Protein AF-A0A183TNE8-F1 (afdb_monomer)

Organism: Schistocephalus solidus (NCBI:txid70667)

Structure (mmCIF, N/CA/C/O backbone):
data_AF-A0A183TNE8-F1
#
_entry.id   AF-A0A183TNE8-F1
#
loop_
_atom_site.group_PDB
_atom_site.id
_atom_site.type_symbol
_atom_site.label_atom_id
_atom_site.label_alt_id
_atom_site.label_comp_id
_atom_site.label_asym_id
_atom_site.label_entity_id
_atom_site.label_seq_id
_atom_site.pdbx_PDB_ins_code
_atom_site.Cartn_x
_atom_site.Cartn_y
_atom_site.Cartn_z
_atom_site.occupancy
_atom_site.B_iso_or_equiv
_atom_site.auth_seq_id
_atom_site.auth_comp_id
_atom_site.auth_asym_id
_atom_site.auth_atom_id
_atom_site.pdbx_PDB_model_num
ATOM 1 N N . LEU A 1 1 ? -33.921 -6.650 40.681 1.00 85.50 1 LEU A N 1
ATOM 2 C CA . LEU A 1 1 ? -34.267 -5.981 39.403 1.00 85.50 1 LEU A CA 1
ATOM 3 C C . LEU A 1 1 ? -33.507 -4.671 39.187 1.00 85.50 1 LEU A C 1
ATOM 5 O O . LEU A 1 1 ? -32.655 -4.657 38.317 1.00 85.50 1 LEU A O 1
ATOM 9 N N . LYS A 1 2 ? -33.708 -3.610 39.987 1.00 93.69 2 LYS A N 1
ATOM 10 C CA . LYS A 1 2 ? -32.993 -2.323 39.798 1.00 93.69 2 LYS A CA 1
ATOM 11 C C . LYS A 1 2 ? -31.459 -2.435 39.874 1.00 93.69 2 LYS A C 1
ATOM 13 O O . LYS A 1 2 ? -30.772 -1.867 39.038 1.00 93.69 2 LYS A O 1
ATOM 18 N N . ALA A 1 3 ? -30.932 -3.190 40.840 1.00 93.81 3 ALA A N 1
ATOM 19 C CA . ALA A 1 3 ? -29.488 -3.418 40.971 1.00 93.81 3 ALA A CA 1
ATOM 20 C C . ALA A 1 3 ? -28.897 -4.185 39.773 1.00 93.81 3 ALA A C 1
ATOM 22 O O . ALA A 1 3 ? -27.817 -3.851 39.302 1.00 93.81 3 ALA A O 1
ATOM 23 N N . GLU A 1 4 ? -29.642 -5.156 39.242 1.00 94.69 4 GLU A N 1
ATOM 24 C CA . GLU A 1 4 ? -29.221 -5.934 38.073 1.00 94.69 4 GLU A CA 1
ATOM 25 C C . GLU A 1 4 ? -29.233 -5.085 36.797 1.00 94.69 4 GLU A C 1
ATOM 27 O O . GLU A 1 4 ? -28.289 -5.131 36.019 1.00 94.69 4 GLU A O 1
ATOM 32 N N . LEU A 1 5 ? -30.244 -4.225 36.623 1.00 95.81 5 LEU A N 1
ATOM 33 C CA . LEU A 1 5 ? -30.280 -3.260 35.518 1.00 95.81 5 LEU A CA 1
ATOM 34 C C . LEU A 1 5 ? -29.098 -2.283 35.570 1.00 95.81 5 LEU A C 1
ATOM 36 O O . LEU A 1 5 ? -28.485 -2.016 34.542 1.00 95.81 5 LEU A O 1
ATOM 40 N N . LEU A 1 6 ? -28.740 -1.786 36.758 1.00 96.19 6 LEU A N 1
ATOM 41 C CA . LEU A 1 6 ? -27.569 -0.919 36.924 1.00 96.19 6 LEU A CA 1
ATOM 42 C C . LEU A 1 6 ? -26.260 -1.657 36.617 1.00 96.19 6 LEU A C 1
ATOM 44 O O . LEU A 1 6 ? -25.381 -1.093 35.970 1.00 96.19 6 LEU A O 1
ATOM 48 N N . ARG A 1 7 ? -26.142 -2.923 37.034 1.00 96.56 7 ARG A N 1
ATOM 49 C CA . ARG A 1 7 ? -24.986 -3.767 36.712 1.00 96.56 7 ARG A CA 1
ATOM 50 C C . ARG A 1 7 ? -24.853 -3.980 35.204 1.00 96.56 7 ARG A C 1
ATOM 52 O O . ARG A 1 7 ? -23.767 -3.796 34.665 1.00 96.56 7 ARG A O 1
ATOM 59 N N . LEU A 1 8 ? -25.942 -4.337 34.526 1.00 95.88 8 LEU A N 1
ATOM 60 C CA . LEU A 1 8 ? -25.949 -4.546 33.076 1.00 95.88 8 LEU A CA 1
ATOM 61 C C . LEU A 1 8 ? -25.643 -3.254 32.311 1.00 95.88 8 LEU A C 1
ATOM 63 O O . LEU A 1 8 ? -24.875 -3.291 31.355 1.00 95.88 8 LEU A O 1
ATOM 67 N N . GLN A 1 9 ? -26.163 -2.108 32.762 1.00 96.19 9 GLN A N 1
ATOM 68 C CA . GLN A 1 9 ? -25.828 -0.809 32.176 1.00 96.19 9 GLN A CA 1
ATOM 69 C C . GLN A 1 9 ? -24.334 -0.485 32.319 1.00 96.19 9 GLN A C 1
ATOM 71 O O . GLN A 1 9 ? -23.723 0.012 31.376 1.00 96.19 9 GLN A O 1
ATOM 76 N N . ALA A 1 10 ? -23.735 -0.780 33.477 1.00 95.88 10 ALA A N 1
ATOM 77 C CA . ALA A 1 10 ? -22.306 -0.576 33.694 1.00 95.88 10 ALA A CA 1
ATOM 78 C C . ALA A 1 10 ? -21.455 -1.462 32.768 1.00 95.88 10 ALA A C 1
ATOM 80 O O . ALA A 1 10 ? -20.496 -0.973 32.176 1.00 95.88 10 ALA A O 1
ATOM 81 N N . ILE A 1 11 ? -21.840 -2.732 32.591 1.00 96.75 11 ILE A N 1
ATOM 82 C CA . ILE A 1 11 ? -21.172 -3.653 31.658 1.00 96.75 11 ILE A CA 1
ATOM 83 C C . ILE A 1 11 ? -21.298 -3.141 30.220 1.00 96.75 11 ILE A C 1
ATOM 85 O O . ILE A 1 11 ? -20.302 -3.080 29.510 1.00 96.75 11 ILE A O 1
ATOM 89 N N . LEU A 1 12 ? -22.493 -2.721 29.797 1.00 96.56 12 LEU A N 1
ATOM 90 C CA . LEU A 1 12 ? -22.712 -2.197 28.447 1.00 96.56 12 LEU A CA 1
ATOM 91 C C . LEU A 1 12 ? -21.854 -0.958 28.164 1.00 96.56 12 LEU A C 1
ATOM 93 O O . LEU A 1 12 ? -21.253 -0.859 27.097 1.00 96.56 12 LEU A O 1
ATOM 97 N N . ASN A 1 13 ? -21.780 -0.026 29.117 1.00 96.31 13 ASN A N 1
ATOM 98 C CA . ASN A 1 13 ? -20.950 1.169 28.979 1.00 96.31 13 ASN A CA 1
ATOM 99 C C . ASN A 1 13 ? -19.465 0.799 28.867 1.00 96.31 13 ASN A C 1
ATOM 101 O O . ASN A 1 13 ? -18.784 1.285 27.967 1.00 96.31 13 ASN A O 1
ATOM 105 N N . MET A 1 14 ? -18.988 -0.107 29.726 1.00 96.75 14 MET A N 1
ATOM 106 C CA . MET A 1 14 ? -17.609 -0.596 29.693 1.00 96.75 14 MET A CA 1
ATOM 107 C C . MET A 1 14 ? -17.278 -1.282 28.360 1.00 96.75 14 MET A C 1
ATOM 109 O O . MET A 1 14 ? -16.233 -1.013 27.769 1.00 96.75 14 MET A O 1
ATOM 113 N N . GLU A 1 15 ? -18.171 -2.129 27.847 1.00 96.06 15 GLU A N 1
ATOM 114 C CA . GLU A 1 15 ? -17.980 -2.785 26.550 1.00 96.06 15 GLU A CA 1
ATOM 115 C C . GLU A 1 15 ? -18.008 -1.785 25.389 1.00 96.06 15 GLU A C 1
ATOM 117 O O . GLU A 1 15 ? -17.183 -1.870 24.482 1.00 96.06 15 GLU A O 1
ATOM 122 N N . SER A 1 16 ? -18.883 -0.779 25.436 1.00 96.75 16 SER A N 1
ATOM 123 C CA . SER A 1 16 ? -18.893 0.306 24.449 1.00 96.75 16 SER A CA 1
ATOM 124 C C . SER A 1 16 ? -17.567 1.076 24.441 1.00 96.75 16 SER A C 1
ATOM 126 O O . SER A 1 16 ? -17.019 1.361 23.375 1.00 96.75 16 SER A O 1
ATOM 128 N N . GLU A 1 17 ? -17.022 1.402 25.612 1.00 97.00 17 GLU A N 1
ATOM 129 C CA . GLU A 1 17 ? -15.714 2.055 25.733 1.00 97.00 17 GLU A CA 1
ATOM 130 C C . GLU A 1 17 ? -14.578 1.159 25.217 1.00 97.00 17 GLU A C 1
ATOM 132 O O . GLU A 1 17 ? -13.700 1.635 24.492 1.00 97.00 17 GLU A O 1
ATOM 137 N N . ASN A 1 18 ? -14.619 -0.144 25.522 1.00 97.44 18 ASN A N 1
ATOM 138 C CA . ASN A 1 18 ? -13.660 -1.126 25.013 1.00 97.44 18 ASN A CA 1
ATOM 139 C C . ASN A 1 18 ? -13.689 -1.202 23.482 1.00 97.44 18 ASN A C 1
ATOM 141 O O . ASN A 1 18 ? -12.632 -1.144 22.852 1.00 97.44 18 ASN A O 1
ATOM 145 N N . VAL A 1 19 ? -14.877 -1.277 22.875 1.00 97.44 19 VAL A N 1
ATOM 146 C CA . VAL A 1 19 ? -15.042 -1.297 21.414 1.00 97.44 19 VAL A CA 1
ATOM 147 C C . VAL A 1 19 ? -14.491 -0.019 20.792 1.00 97.44 19 VAL A C 1
ATOM 149 O O . VAL A 1 19 ? -13.727 -0.092 19.831 1.00 97.44 19 VAL A O 1
ATOM 152 N N . GLN A 1 20 ? -14.801 1.151 21.356 1.00 96.75 20 GLN A N 1
ATOM 153 C CA . GLN A 1 20 ? -14.258 2.418 20.859 1.00 96.75 20 GLN A CA 1
ATOM 154 C C . GLN A 1 20 ? -12.732 2.480 20.974 1.00 96.75 20 GLN A C 1
ATOM 156 O O . GLN A 1 20 ? -12.064 2.965 20.061 1.00 96.75 20 GLN A O 1
ATOM 161 N N . ARG A 1 21 ? -12.158 1.989 22.079 1.00 97.19 21 ARG A N 1
ATOM 162 C CA . ARG A 1 21 ? -10.702 1.913 22.251 1.00 97.19 21 ARG A CA 1
ATOM 163 C C . ARG A 1 21 ? -10.073 1.028 21.177 1.00 97.19 21 ARG A C 1
ATOM 165 O O . ARG A 1 21 ? -9.148 1.478 20.507 1.00 97.19 21 ARG A O 1
ATOM 172 N N . LEU A 1 22 ? -10.607 -0.177 20.976 1.00 97.38 22 LEU A N 1
ATOM 173 C CA . LEU A 1 22 ? -10.115 -1.118 19.968 1.00 97.38 22 LEU A CA 1
ATOM 174 C C . LEU A 1 22 ? -10.260 -0.568 18.544 1.00 97.38 22 LEU A C 1
ATOM 176 O O . LEU A 1 22 ? -9.375 -0.769 17.722 1.00 97.38 22 LEU A O 1
ATOM 180 N N . GLN A 1 23 ? -11.333 0.167 18.243 1.00 96.94 23 GLN A N 1
ATOM 181 C CA . GLN A 1 23 ? -11.501 0.827 16.945 1.00 96.94 23 GLN A CA 1
ATOM 182 C C . GLN A 1 23 ? -10.436 1.901 16.697 1.00 96.94 23 GLN A C 1
ATOM 184 O O . GLN A 1 23 ? -9.894 1.971 15.595 1.00 96.94 23 GLN A O 1
ATOM 189 N N . ARG A 1 24 ? -10.104 2.715 17.710 1.00 95.38 24 ARG A N 1
ATOM 190 C CA . ARG A 1 24 ? -9.024 3.712 17.603 1.00 95.38 24 ARG A CA 1
ATOM 191 C C . ARG A 1 24 ? -7.666 3.045 17.405 1.00 95.38 24 ARG A C 1
ATOM 193 O O . ARG A 1 24 ? -6.882 3.496 16.578 1.00 95.38 24 ARG A O 1
ATOM 200 N N . GLU A 1 25 ? -7.400 1.972 18.143 1.00 96.25 25 GLU A N 1
ATOM 201 C CA . GLU A 1 25 ? -6.156 1.209 18.025 1.00 96.25 25 GLU A CA 1
ATOM 202 C C . GLU A 1 25 ? -6.032 0.533 16.657 1.00 96.25 25 GLU A C 1
ATOM 204 O O . GLU A 1 25 ? -4.997 0.652 16.007 1.00 96.25 25 GLU A O 1
ATOM 209 N N . LYS A 1 26 ? -7.115 -0.077 16.163 1.00 95.38 26 LYS A N 1
ATOM 210 C CA . LYS A 1 26 ? -7.184 -0.630 14.810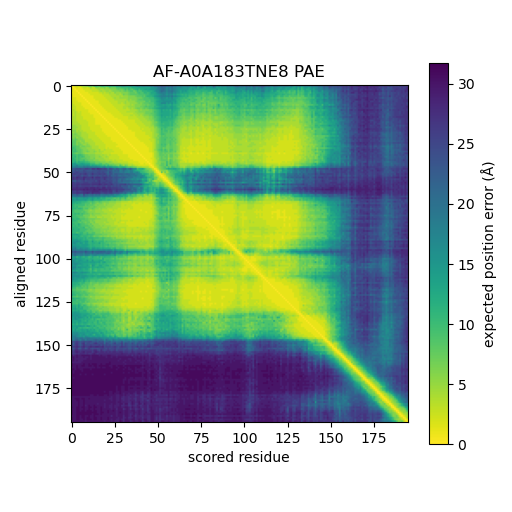 1.00 95.38 26 LYS A CA 1
ATOM 211 C C . LYS A 1 26 ? -6.860 0.434 13.759 1.00 95.38 26 LYS A C 1
ATOM 213 O O . LYS A 1 26 ? -5.999 0.196 12.922 1.00 95.38 26 LYS A O 1
ATOM 218 N N . ALA A 1 27 ? -7.508 1.598 13.820 1.00 91.56 27 ALA A N 1
ATOM 219 C CA . ALA A 1 27 ? -7.270 2.676 12.861 1.00 91.56 27 ALA A CA 1
ATOM 220 C C . ALA A 1 27 ? -5.816 3.179 12.903 1.00 91.56 27 ALA A C 1
ATOM 222 O O . ALA A 1 27 ? -5.228 3.466 11.863 1.00 91.56 27 ALA A O 1
ATOM 223 N N . LYS A 1 28 ? -5.211 3.240 14.098 1.00 92.88 28 LYS A N 1
ATOM 224 C CA . LYS A 1 28 ? -3.792 3.583 14.266 1.00 92.88 28 LYS A CA 1
ATOM 225 C C . LYS A 1 28 ? -2.882 2.554 13.590 1.00 92.88 28 LYS A C 1
ATOM 227 O O . LYS A 1 28 ? -1.996 2.939 12.838 1.00 92.88 28 LYS A O 1
ATOM 232 N N . LEU A 1 29 ? -3.120 1.264 13.825 1.00 95.06 29 LEU A N 1
ATOM 233 C CA . LEU A 1 29 ? -2.329 0.186 13.225 1.00 95.06 29 LEU A CA 1
ATOM 234 C C . LEU A 1 29 ? -2.502 0.121 11.702 1.00 95.06 29 LEU A C 1
ATOM 236 O O . LEU A 1 29 ? -1.530 -0.107 10.991 1.00 95.06 29 LEU A O 1
ATOM 240 N N . GLU A 1 30 ? -3.710 0.354 11.185 1.00 91.44 30 GLU A N 1
ATOM 241 C CA . GLU A 1 30 ? -3.957 0.433 9.738 1.00 91.44 30 GLU A CA 1
ATOM 242 C C . GLU A 1 30 ? -3.170 1.581 9.089 1.00 91.44 30 GLU A C 1
ATOM 244 O O . GLU A 1 30 ? -2.640 1.408 7.991 1.00 91.44 30 GLU A O 1
ATOM 249 N N . GLN A 1 31 ? -3.042 2.722 9.775 1.00 90.38 31 GLN A N 1
ATOM 250 C CA . GLN A 1 31 ? -2.207 3.829 9.311 1.00 90.38 31 GLN A CA 1
ATOM 251 C C . GLN A 1 31 ? -0.712 3.479 9.358 1.00 90.38 31 GLN A C 1
ATOM 253 O O . GLN A 1 31 ? -0.011 3.728 8.386 1.00 90.38 31 GLN A O 1
ATOM 258 N N . GLU A 1 32 ? -0.225 2.856 10.435 1.00 92.94 32 GLU A N 1
ATOM 259 C CA . GLU A 1 32 ? 1.181 2.430 10.535 1.00 92.94 32 GLU A CA 1
ATOM 260 C C . GLU A 1 32 ? 1.549 1.412 9.445 1.00 92.94 32 GLU A C 1
ATOM 262 O O . GLU A 1 32 ? 2.625 1.495 8.855 1.00 92.94 32 GLU A O 1
ATOM 267 N N . ILE A 1 33 ? 0.647 0.473 9.136 1.00 93.31 33 ILE A N 1
ATOM 268 C CA . ILE A 1 33 ? 0.824 -0.467 8.022 1.00 93.31 33 ILE A CA 1
ATOM 269 C C . ILE A 1 33 ? 0.952 0.301 6.707 1.00 93.31 33 ILE A C 1
ATOM 271 O O . ILE A 1 33 ? 1.890 0.044 5.954 1.00 93.31 33 ILE A O 1
ATOM 275 N N . LEU A 1 34 ? 0.053 1.256 6.452 1.00 91.88 34 LEU A N 1
ATOM 276 C CA . LEU A 1 34 ? 0.094 2.073 5.243 1.00 91.88 34 LEU A CA 1
ATOM 277 C C . LEU A 1 34 ? 1.419 2.844 5.127 1.00 91.88 34 LEU A C 1
ATOM 279 O O . LEU A 1 34 ? 2.030 2.840 4.061 1.00 91.88 34 LEU A O 1
ATOM 283 N N . ASP A 1 35 ? 1.890 3.451 6.217 1.00 90.81 35 ASP A N 1
ATOM 284 C CA . ASP A 1 35 ? 3.140 4.217 6.245 1.00 90.81 35 ASP A CA 1
ATOM 285 C C . ASP A 1 35 ? 4.358 3.321 5.958 1.00 90.81 35 ASP A C 1
ATOM 287 O O . ASP A 1 35 ? 5.254 3.697 5.198 1.00 90.81 35 ASP A O 1
ATOM 291 N N . VAL A 1 36 ? 4.379 2.103 6.513 1.00 93.69 36 VAL A N 1
ATOM 292 C CA . VAL A 1 36 ? 5.438 1.114 6.255 1.00 93.69 36 VAL A CA 1
ATOM 293 C C . VAL A 1 36 ? 5.391 0.612 4.813 1.00 93.69 36 VAL A C 1
ATOM 295 O O . VAL A 1 36 ? 6.437 0.487 4.176 1.00 93.69 36 VAL A O 1
ATOM 298 N N . GLU A 1 37 ? 4.205 0.331 4.272 1.00 93.81 37 GLU A N 1
ATOM 299 C CA . GLU A 1 37 ? 4.038 -0.101 2.881 1.00 93.81 37 GLU A CA 1
ATOM 300 C C . GLU A 1 37 ? 4.475 0.992 1.900 1.00 93.81 37 GLU A C 1
ATOM 302 O O . GLU A 1 37 ? 5.220 0.707 0.959 1.00 93.81 37 GLU A O 1
ATOM 307 N N . MET A 1 38 ? 4.098 2.247 2.166 1.00 92.25 38 MET A N 1
ATOM 308 C CA . MET A 1 38 ? 4.577 3.41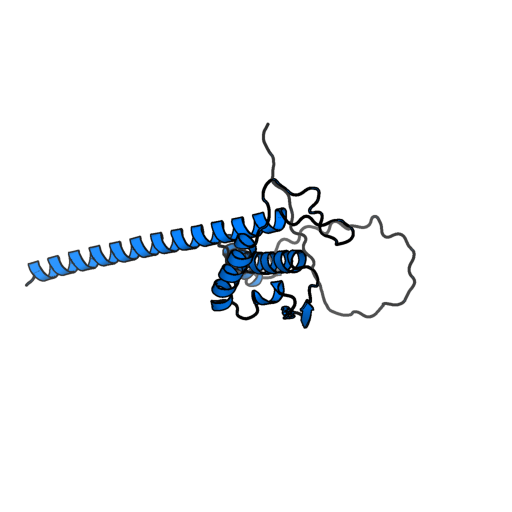5 1.428 1.00 92.25 38 MET A CA 1
ATOM 309 C C . MET A 1 38 ? 6.096 3.528 1.495 1.00 92.25 38 MET A C 1
ATOM 311 O O . MET A 1 38 ? 6.749 3.558 0.451 1.00 92.25 38 MET A O 1
ATOM 315 N N . GLY A 1 39 ? 6.668 3.527 2.702 1.00 90.31 39 GLY A N 1
ATOM 316 C CA . GLY A 1 39 ? 8.112 3.625 2.909 1.00 90.31 39 GLY A CA 1
ATOM 317 C C . GLY A 1 39 ? 8.885 2.511 2.205 1.00 90.31 39 GLY A C 1
ATOM 318 O O . GLY A 1 39 ? 9.905 2.774 1.572 1.00 90.31 39 GLY A O 1
ATOM 319 N N . TYR A 1 40 ? 8.364 1.283 2.233 1.00 92.94 40 TYR A N 1
ATOM 320 C CA . TYR A 1 40 ? 8.949 0.147 1.526 1.00 92.94 40 TYR A CA 1
ATOM 321 C C . TYR A 1 40 ? 8.931 0.339 0.006 1.00 92.94 40 TYR A C 1
ATOM 323 O O . TYR A 1 40 ? 9.946 0.113 -0.652 1.00 92.94 40 TYR A O 1
ATOM 331 N N . THR A 1 41 ? 7.803 0.779 -0.565 1.00 91.25 41 THR A N 1
ATOM 332 C CA . THR A 1 41 ? 7.727 1.039 -2.011 1.00 91.25 41 THR A CA 1
ATOM 333 C C . THR A 1 41 ? 8.649 2.172 -2.441 1.00 91.25 41 THR A C 1
ATOM 335 O O . THR A 1 41 ? 9.372 2.003 -3.419 1.00 91.25 41 THR A O 1
ATOM 338 N N . SER A 1 42 ? 8.701 3.270 -1.684 1.00 88.88 42 SER A N 1
ATOM 339 C CA . SER A 1 42 ? 9.609 4.388 -1.949 1.00 88.88 42 SER A CA 1
ATOM 340 C C . SER A 1 42 ? 11.072 3.957 -1.879 1.00 88.88 42 SER A C 1
ATOM 342 O O . SER A 1 42 ? 11.852 4.306 -2.760 1.00 88.88 42 SER A O 1
ATOM 344 N N . LEU A 1 43 ? 11.441 3.139 -0.886 1.00 88.94 43 LEU A N 1
ATOM 345 C CA . LEU A 1 43 ? 12.790 2.587 -0.778 1.00 88.94 43 LEU A CA 1
ATOM 346 C C . LEU A 1 43 ? 13.160 1.785 -2.031 1.00 88.94 43 LEU A C 1
ATOM 348 O O . LEU A 1 43 ? 14.193 2.048 -2.642 1.00 88.94 43 LEU A O 1
ATOM 352 N N . LEU A 1 44 ? 12.295 0.865 -2.470 1.00 88.44 44 LEU A N 1
ATOM 353 C CA . LEU A 1 44 ? 12.549 0.088 -3.686 1.00 88.44 44 LEU A CA 1
ATOM 354 C C . LEU A 1 44 ? 12.676 0.971 -4.931 1.00 88.44 44 LEU A C 1
ATOM 356 O O . LEU A 1 44 ? 13.547 0.715 -5.756 1.00 88.44 44 LEU A O 1
ATOM 360 N N . GLN A 1 45 ? 11.865 2.025 -5.057 1.00 86.06 45 GLN A N 1
ATOM 361 C CA . GLN A 1 45 ? 12.001 2.976 -6.164 1.00 86.06 45 GLN A CA 1
ATOM 362 C C . GLN A 1 45 ? 13.359 3.679 -6.151 1.00 86.06 45 GLN A C 1
ATOM 364 O O . GLN A 1 45 ? 13.953 3.847 -7.208 1.00 86.06 45 GLN A O 1
ATOM 369 N N . THR A 1 46 ? 13.870 4.063 -4.976 1.00 81.88 46 THR A N 1
ATOM 370 C CA . THR A 1 46 ? 15.195 4.696 -4.871 1.00 81.88 46 THR A CA 1
ATOM 371 C C . THR A 1 46 ? 16.346 3.739 -5.168 1.00 81.88 46 THR A C 1
ATOM 373 O O . THR A 1 46 ? 17.400 4.181 -5.616 1.00 81.88 46 THR A O 1
ATOM 376 N N . CYS A 1 47 ? 16.146 2.436 -4.955 1.00 79.81 47 CYS A N 1
ATOM 377 C CA . CYS A 1 47 ? 17.126 1.414 -5.312 1.00 79.81 47 CYS A CA 1
ATOM 378 C C . CYS A 1 47 ? 17.184 1.142 -6.821 1.00 79.81 47 CYS A C 1
ATOM 380 O O . CYS A 1 47 ? 18.221 0.707 -7.312 1.00 79.81 47 CYS A O 1
ATOM 382 N N . CYS A 1 48 ? 16.117 1.445 -7.565 1.00 72.44 48 CYS A N 1
ATOM 383 C CA . CYS A 1 48 ? 16.121 1.412 -9.024 1.00 72.44 48 CYS A CA 1
ATOM 384 C C . CYS A 1 48 ? 16.484 2.805 -9.580 1.00 72.44 48 CYS A C 1
ATOM 386 O O . CYS A 1 48 ? 15.619 3.646 -9.819 1.00 72.44 48 CYS A O 1
ATOM 388 N N . THR A 1 49 ? 17.767 3.086 -9.778 1.00 59.75 49 THR A N 1
ATOM 389 C CA . THR A 1 49 ? 18.265 4.360 -10.333 1.00 59.75 49 THR A CA 1
ATOM 390 C C . THR A 1 49 ? 17.993 4.476 -11.836 1.00 59.75 49 THR A C 1
ATOM 392 O O . THR A 1 49 ? 18.276 3.559 -12.599 1.00 59.75 49 THR A O 1
ATOM 395 N N . TYR A 1 50 ? 17.500 5.629 -12.296 1.00 56.66 50 TYR A N 1
ATOM 396 C CA . TYR A 1 50 ? 17.379 5.948 -13.725 1.00 56.66 50 TYR A CA 1
ATOM 397 C C . TYR A 1 50 ? 18.637 6.666 -14.238 1.00 56.66 50 TYR A C 1
ATOM 399 O O . TYR A 1 50 ? 19.055 7.678 -13.672 1.00 56.66 50 TYR A O 1
ATOM 407 N N . LYS A 1 51 ? 19.189 6.216 -15.365 1.00 54.91 51 LYS A N 1
ATOM 408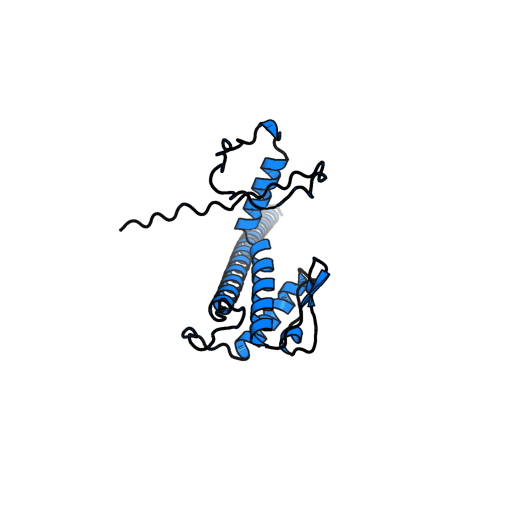 C CA . LYS A 1 51 ? 20.063 7.010 -16.236 1.00 54.91 51 LYS A CA 1
ATOM 409 C C . LYS A 1 51 ? 19.212 7.995 -17.038 1.00 54.91 51 LYS A C 1
ATOM 411 O O . LYS A 1 51 ? 18.059 7.734 -17.376 1.00 54.91 51 LYS A O 1
ATOM 416 N N . LEU A 1 52 ? 19.801 9.139 -17.389 1.00 47.84 52 LEU A N 1
ATOM 417 C CA . LEU A 1 52 ? 19.152 10.180 -18.203 1.00 47.84 52 LEU A CA 1
ATOM 418 C C . LEU A 1 52 ? 18.778 9.710 -19.622 1.00 47.84 52 LEU A C 1
ATOM 420 O O . LEU A 1 52 ? 17.987 10.372 -20.288 1.00 47.84 52 LEU A O 1
ATOM 424 N N . ASP A 1 53 ? 19.330 8.586 -20.082 1.00 61.38 53 ASP A N 1
ATOM 425 C CA .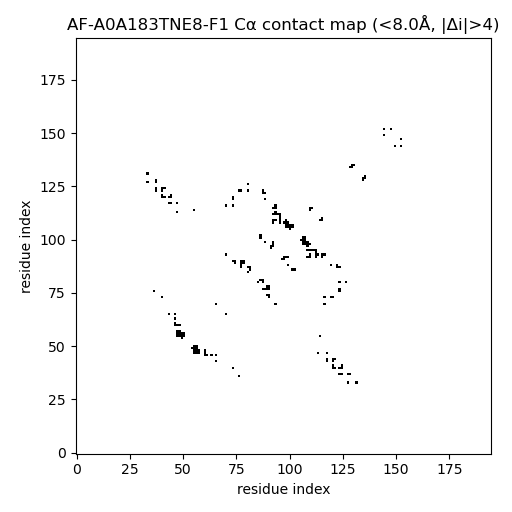 ASP A 1 53 ? 18.969 7.938 -21.348 1.00 61.38 53 ASP A CA 1
ATOM 426 C C . ASP A 1 53 ? 17.764 6.982 -21.225 1.00 61.38 53 ASP A C 1
ATOM 428 O O . ASP A 1 53 ? 17.348 6.384 -22.215 1.00 61.38 53 ASP A O 1
ATOM 432 N N . GLY A 1 54 ? 17.183 6.860 -20.026 1.00 55.94 54 GLY A N 1
ATOM 433 C CA . GLY A 1 54 ? 16.052 5.984 -19.735 1.00 55.94 54 GLY A CA 1
ATOM 434 C C . GLY A 1 54 ? 16.428 4.549 -19.365 1.00 55.94 54 GLY A C 1
ATOM 435 O O . GLY A 1 54 ? 15.522 3.773 -19.080 1.00 55.94 54 GLY A O 1
ATOM 436 N N . SER A 1 55 ? 17.715 4.188 -19.341 1.00 59.94 55 SER A N 1
ATOM 437 C CA . SER A 1 55 ? 18.176 2.893 -18.820 1.00 59.94 55 SER A CA 1
ATOM 438 C C . SER A 1 55 ? 18.349 2.919 -17.295 1.00 59.94 55 SER A C 1
ATOM 440 O O . SER A 1 55 ? 18.432 3.988 -16.702 1.00 59.94 55 SER A O 1
ATOM 442 N N . ILE A 1 56 ? 18.377 1.765 -16.625 1.00 61.47 56 ILE A N 1
ATOM 443 C CA . ILE A 1 56 ? 18.559 1.686 -15.162 1.00 61.47 56 ILE A CA 1
ATOM 444 C C . ILE A 1 56 ? 20.060 1.558 -14.830 1.00 61.47 56 ILE A C 1
ATOM 446 O O . ILE A 1 56 ? 20.763 0.781 -15.477 1.00 61.47 56 ILE A O 1
ATOM 450 N N . ASP A 1 57 ? 20.571 2.315 -13.844 1.00 60.06 57 ASP A N 1
ATOM 451 C CA . ASP A 1 57 ? 21.985 2.275 -13.413 1.00 60.06 57 ASP A CA 1
ATOM 452 C C . ASP A 1 57 ? 22.234 1.419 -12.168 1.00 60.06 57 ASP A C 1
ATOM 454 O O . ASP A 1 57 ? 22.509 1.930 -11.081 1.00 60.06 57 ASP A O 1
ATOM 458 N N . LEU A 1 58 ? 22.195 0.100 -12.320 1.00 58.78 58 LEU A N 1
ATOM 459 C CA . LEU A 1 58 ? 22.500 -0.815 -11.215 1.00 58.78 58 LEU A CA 1
ATOM 460 C C . LEU A 1 58 ? 23.986 -0.787 -10.790 1.00 58.78 58 LEU A C 1
ATOM 462 O O . LEU A 1 58 ? 24.310 -1.270 -9.708 1.00 58.78 58 LEU A O 1
ATOM 466 N N . ASP A 1 59 ? 24.896 -0.201 -11.581 1.00 54.44 59 ASP A N 1
ATOM 467 C CA . ASP A 1 59 ? 26.341 -0.198 -11.277 1.00 54.44 59 ASP A CA 1
ATOM 468 C C . ASP A 1 59 ? 26.719 0.773 -10.141 1.00 54.44 59 ASP A C 1
ATOM 470 O O . ASP A 1 59 ? 27.784 0.643 -9.535 1.00 54.44 59 ASP A O 1
ATOM 474 N N . GLN A 1 60 ? 25.832 1.715 -9.803 1.00 54.22 60 GLN A N 1
ATOM 475 C CA . GLN A 1 60 ? 25.900 2.536 -8.585 1.00 54.22 60 GLN A CA 1
ATOM 476 C C . GLN A 1 60 ? 24.802 2.138 -7.591 1.00 54.22 60 GLN A C 1
ATOM 478 O O . GLN A 1 60 ? 24.196 2.999 -6.948 1.00 54.22 60 GLN A O 1
ATOM 483 N N . SER A 1 61 ? 24.498 0.839 -7.498 1.00 51.97 61 SER A N 1
ATOM 484 C CA . SER A 1 61 ? 23.441 0.356 -6.612 1.00 51.97 61 SER A CA 1
ATOM 485 C C . SER A 1 61 ? 23.686 0.813 -5.167 1.00 51.97 61 SER A C 1
ATOM 487 O O . SER A 1 61 ? 24.807 0.692 -4.660 1.00 51.97 61 SER A O 1
ATOM 489 N N . PRO A 1 62 ? 22.647 1.293 -4.462 1.00 56.16 62 PRO A N 1
ATOM 490 C CA . PRO A 1 62 ? 22.709 1.434 -3.016 1.00 56.16 62 PRO A CA 1
ATOM 491 C C . PRO A 1 62 ? 22.960 0.071 -2.355 1.00 56.16 62 PRO A C 1
ATOM 493 O O . PRO A 1 62 ? 22.781 -0.981 -2.966 1.00 56.16 62 PRO A O 1
ATOM 496 N N . GLU A 1 63 ? 23.330 0.101 -1.076 1.00 59.09 63 GLU A N 1
ATOM 497 C CA . GLU A 1 63 ? 23.692 -1.042 -0.216 1.00 59.09 63 GLU A CA 1
ATOM 498 C C . GLU A 1 63 ? 22.632 -2.177 -0.157 1.00 59.09 63 GLU A C 1
ATOM 500 O O . GLU A 1 63 ? 22.893 -3.248 0.389 1.00 59.09 63 GLU A O 1
ATOM 505 N N . LEU A 1 64 ? 21.439 -1.965 -0.732 1.00 69.12 64 LEU A N 1
ATOM 506 C CA . LEU A 1 64 ? 20.325 -2.909 -0.788 1.00 69.12 64 LEU A CA 1
ATOM 507 C C . LEU A 1 64 ? 20.214 -3.587 -2.166 1.00 69.12 64 LEU A C 1
ATOM 509 O O . LEU A 1 64 ? 19.742 -2.991 -3.132 1.00 69.12 64 LEU A O 1
ATOM 513 N N . GLU A 1 65 ? 20.563 -4.871 -2.226 1.00 77.56 65 GLU A N 1
ATOM 514 C CA . GLU A 1 65 ? 20.385 -5.715 -3.414 1.00 77.56 65 GLU A CA 1
ATOM 515 C C . GLU A 1 65 ? 18.911 -6.126 -3.607 1.00 77.56 65 GLU A C 1
ATOM 517 O O . GLU A 1 65 ? 18.309 -6.796 -2.756 1.00 77.56 65 GLU A O 1
ATOM 522 N N . ILE A 1 66 ? 18.324 -5.777 -4.758 1.00 82.25 66 ILE A N 1
ATOM 523 C CA . ILE A 1 66 ? 16.959 -6.179 -5.121 1.00 82.25 66 ILE A CA 1
ATOM 524 C C . ILE A 1 66 ? 16.953 -7.641 -5.584 1.00 82.25 66 ILE A C 1
ATOM 526 O O . ILE A 1 66 ? 17.221 -7.965 -6.736 1.00 82.25 66 ILE A O 1
ATOM 530 N N . ASN A 1 67 ? 16.585 -8.539 -4.674 1.00 86.44 67 ASN A N 1
ATOM 531 C CA . ASN A 1 67 ? 16.408 -9.965 -4.962 1.00 86.44 67 ASN A CA 1
ATOM 532 C C . ASN A 1 67 ? 14.929 -10.372 -5.151 1.00 86.44 67 ASN A C 1
ATOM 534 O O . ASN A 1 67 ? 13.992 -9.592 -4.956 1.00 86.44 67 ASN A O 1
ATOM 538 N N . GLU A 1 68 ? 14.705 -11.651 -5.461 1.00 89.25 68 GLU A N 1
ATOM 539 C CA . GLU A 1 68 ? 13.369 -12.231 -5.667 1.00 89.25 68 GLU A CA 1
ATOM 540 C C . GLU A 1 68 ? 12.416 -12.085 -4.470 1.00 89.25 68 GLU A C 1
ATOM 542 O O . GLU A 1 68 ? 11.198 -12.072 -4.649 1.00 89.25 68 GLU A O 1
ATOM 547 N N . LYS A 1 69 ? 12.910 -11.935 -3.234 1.00 91.25 69 LYS A N 1
ATOM 548 C CA . LYS A 1 69 ? 12.026 -11.695 -2.080 1.00 91.25 69 LYS A CA 1
ATOM 549 C C . LYS A 1 69 ? 11.321 -10.347 -2.204 1.00 91.25 69 LYS A C 1
ATOM 551 O O . LYS A 1 69 ? 10.143 -10.259 -1.867 1.00 91.25 69 LYS A O 1
ATOM 556 N N . HIS A 1 70 ? 12.010 -9.327 -2.715 1.00 91.31 70 HIS A N 1
ATOM 557 C CA . HIS A 1 70 ? 11.431 -7.999 -2.923 1.00 91.31 70 HIS A CA 1
ATOM 558 C C . HIS A 1 70 ? 10.383 -8.021 -4.033 1.00 91.31 70 HIS A C 1
ATOM 560 O O . HIS A 1 70 ? 9.277 -7.521 -3.841 1.00 91.31 70 HIS A O 1
ATOM 566 N N . LYS A 1 71 ? 10.681 -8.702 -5.145 1.00 91.50 71 LYS A N 1
ATOM 567 C CA . LYS A 1 71 ? 9.728 -8.906 -6.245 1.00 91.50 71 LYS A CA 1
ATOM 568 C C . LYS A 1 71 ? 8.460 -9.617 -5.770 1.00 91.50 71 LYS A C 1
ATOM 570 O O . LYS A 1 71 ? 7.354 -9.116 -5.965 1.00 91.50 71 LYS A O 1
ATOM 575 N N . ASN A 1 72 ? 8.617 -10.723 -5.042 1.00 93.94 72 ASN A N 1
ATOM 576 C CA . ASN A 1 72 ? 7.493 -11.453 -4.455 1.00 93.94 72 ASN A CA 1
ATOM 577 C C . ASN A 1 72 ? 6.698 -10.601 -3.459 1.00 93.94 72 ASN A C 1
ATOM 579 O O . ASN A 1 72 ? 5.467 -10.653 -3.443 1.00 93.94 72 ASN A O 1
ATOM 583 N N . ARG A 1 73 ? 7.378 -9.788 -2.643 1.00 94.94 73 ARG A N 1
ATOM 584 C CA . ARG A 1 73 ? 6.705 -8.889 -1.705 1.00 94.94 73 ARG A CA 1
ATOM 585 C C . ARG A 1 73 ? 5.871 -7.835 -2.433 1.00 94.94 73 ARG A C 1
ATOM 587 O O . ARG A 1 73 ? 4.735 -7.603 -2.033 1.00 94.94 73 ARG A O 1
ATOM 594 N N . VAL A 1 74 ? 6.387 -7.243 -3.509 1.00 94.69 74 VAL A N 1
ATOM 595 C CA . VAL A 1 74 ? 5.635 -6.289 -4.343 1.00 94.69 74 VAL A CA 1
ATOM 596 C C . VAL A 1 74 ? 4.402 -6.947 -4.966 1.00 94.69 74 VAL A C 1
ATOM 598 O O . VAL A 1 74 ? 3.325 -6.354 -4.933 1.00 94.69 74 VAL A O 1
ATOM 601 N N . CYS A 1 75 ? 4.509 -8.189 -5.447 1.00 94.25 75 CYS A N 1
ATOM 602 C CA . CYS A 1 75 ? 3.354 -8.943 -5.944 1.00 94.25 75 CYS A CA 1
ATOM 603 C C . CYS A 1 75 ? 2.264 -9.117 -4.876 1.00 94.25 75 CYS A C 1
ATOM 605 O O . CYS A 1 75 ? 1.096 -8.860 -5.153 1.00 94.25 75 CYS A O 1
ATOM 607 N N . GLN A 1 76 ? 2.638 -9.475 -3.644 1.00 95.44 76 GLN A N 1
ATOM 608 C CA . GLN A 1 76 ? 1.684 -9.601 -2.533 1.00 95.44 76 GLN A CA 1
ATOM 609 C C . GLN A 1 76 ? 1.005 -8.266 -2.202 1.00 95.44 76 GLN A C 1
ATOM 611 O O . GLN A 1 76 ? -0.207 -8.218 -2.000 1.00 95.44 76 GLN A O 1
ATOM 616 N N . LEU A 1 77 ? 1.774 -7.172 -2.165 1.00 95.75 77 LEU A N 1
ATOM 617 C CA . LEU A 1 77 ? 1.229 -5.832 -1.929 1.00 95.75 77 LEU A CA 1
ATOM 618 C C . LEU A 1 77 ? 0.233 -5.435 -3.028 1.00 95.75 77 LEU A C 1
ATOM 620 O O . LEU A 1 77 ? -0.830 -4.894 -2.730 1.00 95.75 77 LEU A O 1
ATOM 624 N N . LEU A 1 78 ? 0.528 -5.760 -4.290 1.00 95.31 78 LEU A N 1
ATOM 625 C CA . LEU A 1 78 ? -0.392 -5.538 -5.408 1.00 95.31 78 LEU A CA 1
ATOM 626 C C . LEU A 1 78 ? -1.672 -6.356 -5.286 1.00 95.31 78 LEU A C 1
ATOM 628 O O . LEU A 1 78 ? -2.746 -5.817 -5.530 1.00 95.31 78 LEU A O 1
ATOM 632 N N . GLU A 1 79 ? -1.595 -7.630 -4.912 1.00 94.88 79 GLU A N 1
ATOM 633 C CA . GLU A 1 79 ? -2.784 -8.468 -4.719 1.00 94.88 79 GLU A CA 1
ATOM 634 C C . GLU A 1 79 ? -3.706 -7.894 -3.641 1.00 94.88 79 GLU A C 1
ATOM 636 O O . GLU A 1 79 ? -4.917 -7.791 -3.848 1.00 94.88 79 GLU A O 1
ATOM 641 N N . VAL A 1 80 ? -3.133 -7.435 -2.526 1.00 94.25 80 VAL A N 1
ATOM 642 C CA . VAL A 1 80 ? -3.891 -6.766 -1.463 1.00 94.25 80 VAL A 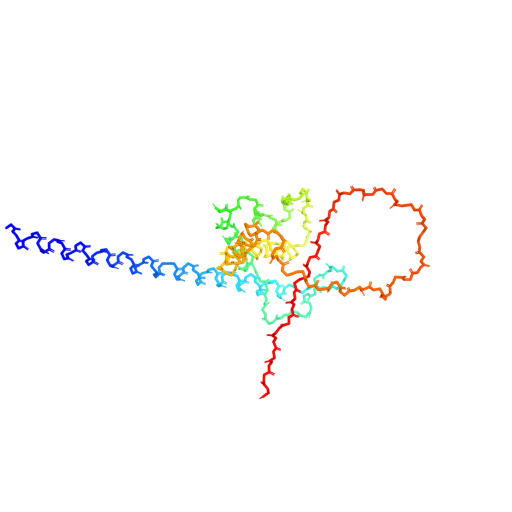CA 1
ATOM 643 C C . VAL A 1 80 ? -4.487 -5.449 -1.962 1.00 94.25 80 VAL A C 1
ATOM 645 O O . VAL A 1 80 ? -5.680 -5.208 -1.766 1.00 94.25 80 VAL A O 1
ATOM 648 N N . ALA A 1 81 ? -3.701 -4.612 -2.642 1.00 94.31 81 ALA A N 1
ATOM 649 C CA . ALA A 1 81 ? -4.159 -3.332 -3.180 1.00 94.31 81 ALA A CA 1
ATOM 650 C C . ALA A 1 81 ? -5.271 -3.502 -4.230 1.00 94.31 81 ALA A C 1
ATOM 652 O O . ALA A 1 81 ? -6.214 -2.709 -4.277 1.00 94.31 81 ALA A O 1
ATOM 653 N N . ARG A 1 82 ? -5.221 -4.575 -5.026 1.00 94.38 82 ARG A N 1
ATOM 654 C CA . ARG A 1 82 ? -6.221 -4.912 -6.050 1.00 94.38 82 ARG A CA 1
ATOM 655 C C . ARG A 1 82 ? -7.595 -5.260 -5.488 1.00 94.38 82 ARG A C 1
ATOM 657 O O . ARG A 1 82 ? -8.578 -5.101 -6.208 1.00 94.38 82 ARG A O 1
ATOM 664 N N . ASN A 1 83 ? -7.686 -5.658 -4.218 1.00 93.75 83 ASN A N 1
ATOM 665 C CA . ASN A 1 83 ? -8.978 -5.797 -3.539 1.00 93.75 83 ASN A CA 1
ATOM 666 C C . ASN A 1 83 ? -9.707 -4.448 -3.395 1.00 93.75 83 ASN A C 1
ATOM 668 O O . ASN A 1 83 ? -10.924 -4.428 -3.235 1.00 93.75 83 ASN A O 1
ATOM 672 N N . TYR A 1 84 ? -8.974 -3.331 -3.471 1.00 91.62 84 TYR A N 1
ATOM 673 C CA . TYR A 1 84 ? -9.512 -1.972 -3.417 1.00 91.62 84 TYR A CA 1
ATOM 674 C C . TYR A 1 84 ? -9.554 -1.307 -4.799 1.00 91.62 84 TYR A C 1
ATOM 676 O O . TYR A 1 84 ? -10.537 -0.645 -5.123 1.00 91.62 84 TYR A O 1
ATOM 684 N N . ASP A 1 85 ? -8.508 -1.478 -5.618 1.00 91.50 85 ASP A N 1
ATOM 685 C CA . ASP A 1 85 ? -8.457 -0.962 -6.991 1.00 91.50 85 ASP A CA 1
ATOM 686 C C . ASP A 1 85 ? -8.098 -2.068 -8.005 1.00 91.50 85 ASP A C 1
ATOM 688 O O . ASP A 1 85 ? -6.914 -2.345 -8.238 1.00 91.50 85 ASP A O 1
ATOM 692 N N . PRO A 1 86 ? -9.091 -2.677 -8.684 1.00 90.94 86 PRO A N 1
ATOM 693 C CA . PRO A 1 86 ? -8.850 -3.765 -9.631 1.00 90.94 86 PRO A CA 1
ATOM 694 C C . PRO A 1 86 ? -8.104 -3.327 -10.904 1.00 90.94 86 PRO A C 1
ATOM 696 O O . PRO A 1 86 ? -7.698 -4.187 -11.690 1.00 90.94 86 PRO A O 1
ATOM 699 N N . ARG A 1 87 ? -7.905 -2.016 -11.120 1.00 89.81 87 ARG A N 1
ATOM 700 C CA . ARG A 1 87 ? -7.185 -1.453 -12.279 1.00 89.81 87 ARG A CA 1
ATOM 701 C C . ARG A 1 87 ? -5.665 -1.515 -12.124 1.00 89.81 87 ARG A C 1
ATOM 703 O O . ARG A 1 87 ? -4.941 -1.275 -13.094 1.00 89.81 87 ARG A O 1
ATOM 710 N N . LEU A 1 88 ? -5.168 -1.795 -10.919 1.00 92.19 88 LEU A N 1
ATOM 711 C CA . LEU A 1 88 ? -3.737 -1.969 -10.678 1.00 92.19 88 LEU A CA 1
ATOM 712 C C . LEU A 1 88 ? -3.182 -3.168 -11.465 1.00 92.19 88 LEU A C 1
ATOM 714 O O . LEU A 1 88 ? -3.900 -4.146 -11.666 1.00 92.19 88 LEU A O 1
ATOM 718 N N . PRO A 1 89 ? -1.918 -3.125 -11.912 1.00 92.62 89 PRO A N 1
ATOM 719 C CA . PRO A 1 89 ? -1.284 -4.253 -12.594 1.00 92.62 89 PRO A CA 1
ATOM 720 C C . PRO A 1 89 ? -1.187 -5.503 -11.707 1.00 92.62 89 PRO A C 1
ATOM 722 O O . PRO A 1 89 ? -1.216 -5.428 -10.479 1.00 92.62 89 PRO A O 1
ATOM 725 N N . THR A 1 90 ? -1.066 -6.667 -12.340 1.00 91.06 90 THR A N 1
ATOM 726 C CA . THR A 1 90 ? -0.786 -7.952 -11.683 1.00 91.06 90 THR A CA 1
ATOM 727 C C . THR A 1 90 ? 0.722 -8.198 -11.597 1.00 91.06 90 THR A C 1
ATOM 729 O O . THR A 1 90 ? 1.494 -7.673 -12.399 1.00 91.06 90 THR A O 1
ATOM 732 N N . GLY A 1 91 ? 1.155 -9.053 -10.664 1.00 87.81 91 GLY A N 1
ATOM 733 C CA . GLY A 1 91 ? 2.568 -9.442 -10.535 1.00 87.81 91 GLY A CA 1
ATOM 734 C C . GLY A 1 91 ? 3.153 -10.120 -11.783 1.00 87.81 91 GLY A C 1
ATOM 735 O O . GLY A 1 91 ? 4.354 -10.054 -12.019 1.00 87.81 91 GLY A O 1
ATOM 736 N N . ASN A 1 92 ? 2.301 -10.692 -12.639 1.00 87.62 92 ASN A N 1
ATOM 737 C CA . ASN A 1 92 ? 2.686 -11.327 -13.905 1.00 87.62 92 ASN A CA 1
ATOM 738 C C . ASN A 1 92 ? 3.405 -10.386 -14.885 1.00 87.62 92 ASN A C 1
ATOM 740 O O . ASN A 1 92 ? 4.073 -10.866 -15.801 1.00 87.62 92 ASN A O 1
ATOM 744 N N . VAL A 1 93 ? 3.280 -9.066 -14.700 1.00 88.00 93 VAL A N 1
ATOM 745 C CA . VAL A 1 93 ? 4.030 -8.063 -15.471 1.00 88.00 93 VAL A CA 1
ATOM 746 C C . VAL A 1 93 ? 5.545 -8.255 -15.294 1.00 88.00 93 VAL A C 1
ATOM 748 O O . VAL A 1 93 ? 6.293 -8.055 -16.245 1.00 88.00 93 VAL A O 1
ATOM 751 N N . LEU A 1 94 ? 6.005 -8.740 -14.132 1.00 87.38 94 LEU A N 1
ATOM 752 C CA . LEU A 1 94 ? 7.423 -9.054 -13.887 1.00 87.38 94 LEU A CA 1
ATOM 753 C C . LEU A 1 94 ? 7.946 -10.211 -14.743 1.00 87.38 94 LEU A C 1
ATOM 755 O O . LEU A 1 94 ? 9.140 -10.292 -15.005 1.00 87.38 94 LEU A O 1
ATOM 759 N N . SER A 1 95 ? 7.069 -11.123 -15.167 1.00 83.38 95 SER A N 1
ATOM 760 C CA . SER A 1 95 ? 7.452 -12.274 -15.988 1.00 83.38 95 SER A CA 1
ATOM 761 C C . SER A 1 95 ? 7.509 -11.949 -17.485 1.00 83.38 95 SER A C 1
ATOM 763 O O . SER A 1 95 ? 7.753 -12.856 -18.273 1.00 83.38 95 SER A O 1
ATOM 765 N N . GLY A 1 96 ? 7.201 -10.710 -17.897 1.00 77.62 96 GLY A N 1
ATOM 766 C CA . GLY A 1 96 ? 7.128 -10.303 -19.310 1.00 77.62 96 GLY A CA 1
ATOM 767 C C . GLY A 1 96 ? 5.973 -10.935 -20.104 1.00 77.62 96 GLY A C 1
ATOM 768 O O . GLY A 1 96 ? 5.809 -10.675 -21.291 1.00 77.62 96 GLY A O 1
ATOM 769 N N . ASN A 1 97 ? 5.142 -11.758 -19.456 1.00 73.12 97 ASN A N 1
ATOM 770 C CA . ASN A 1 97 ? 4.072 -12.527 -20.099 1.00 73.12 97 ASN A CA 1
ATOM 771 C C . ASN A 1 97 ? 2.729 -11.780 -20.147 1.00 73.12 97 ASN A C 1
ATOM 773 O O . ASN A 1 97 ? 1.749 -12.304 -20.679 1.00 73.12 97 ASN A O 1
ATOM 777 N N . GLN A 1 98 ? 2.648 -10.590 -19.549 1.00 80.12 98 GLN A N 1
ATOM 778 C CA . GLN A 1 98 ? 1.434 -9.779 -19.515 1.00 80.12 98 GLN A CA 1
ATOM 779 C C . GLN A 1 98 ? 1.750 -8.298 -19.699 1.00 80.12 98 GLN A C 1
ATOM 781 O O . GLN A 1 98 ? 2.629 -7.751 -19.039 1.00 80.12 98 GLN A O 1
ATOM 786 N N . ASN A 1 99 ? 0.952 -7.653 -20.548 1.00 86.81 99 ASN A N 1
ATOM 787 C CA . ASN A 1 99 ? 0.938 -6.204 -20.698 1.00 86.81 99 ASN A CA 1
ATOM 788 C C . ASN A 1 99 ? -0.077 -5.593 -19.731 1.00 86.81 99 ASN A C 1
ATOM 790 O O . ASN A 1 99 ? -1.099 -6.208 -19.414 1.00 86.81 99 ASN A O 1
ATOM 794 N N . HIS A 1 100 ? 0.162 -4.352 -19.317 1.00 89.44 100 HIS A N 1
ATOM 795 C CA . HIS A 1 100 ? -0.788 -3.593 -18.508 1.00 89.44 100 HIS A CA 1
ATOM 796 C C . HIS A 1 100 ? -1.277 -2.367 -19.274 1.00 89.44 100 HIS A C 1
ATOM 798 O O . HIS A 1 100 ? -0.472 -1.584 -19.762 1.00 89.44 100 HIS A O 1
ATOM 804 N N . MET A 1 101 ? -2.595 -2.194 -19.381 1.00 90.75 101 MET A N 1
ATOM 805 C CA . MET A 1 101 ? -3.185 -0.971 -19.924 1.00 90.75 101 MET A CA 1
ATOM 806 C C . MET A 1 101 ? -3.507 -0.015 -18.779 1.00 90.75 101 MET A C 1
ATOM 808 O O . MET A 1 101 ? -4.188 -0.394 -17.822 1.00 90.75 101 MET A O 1
ATOM 812 N N . ASP A 1 102 ? -3.015 1.217 -18.859 1.00 87.19 102 ASP A N 1
ATOM 813 C CA . ASP A 1 102 ? -3.308 2.221 -17.845 1.00 87.19 102 ASP A CA 1
ATOM 814 C C . ASP A 1 102 ? -4.681 2.885 -18.032 1.00 87.19 102 ASP A C 1
ATOM 816 O O . ASP A 1 102 ? -5.443 2.595 -18.953 1.00 87.19 102 ASP A O 1
ATOM 820 N N . THR A 1 103 ? -5.017 3.789 -17.111 1.00 83.50 103 THR A N 1
ATOM 821 C CA . THR A 1 103 ? -6.298 4.507 -17.105 1.00 83.50 103 THR A CA 1
ATOM 822 C C . THR A 1 103 ? -6.475 5.458 -18.285 1.00 83.50 103 THR A C 1
ATOM 824 O O . THR A 1 103 ? -7.594 5.900 -18.528 1.00 83.50 103 THR A O 1
ATOM 827 N N . PHE A 1 104 ? -5.396 5.788 -18.993 1.00 87.19 104 PHE A N 1
ATOM 828 C CA . PHE A 1 104 ? -5.403 6.654 -20.168 1.00 87.19 104 PHE A CA 1
ATOM 829 C C . PHE A 1 104 ? -5.385 5.852 -21.478 1.00 87.19 104 PHE A C 1
ATOM 831 O O . PHE A 1 104 ? -5.476 6.442 -22.552 1.00 87.19 104 PHE A O 1
ATOM 838 N N . GLY A 1 105 ? -5.312 4.520 -21.400 1.00 88.06 105 GLY A N 1
ATOM 839 C CA . GLY A 1 105 ? -5.297 3.625 -22.552 1.00 88.06 105 GLY A CA 1
ATOM 840 C C . GLY A 1 105 ? -3.901 3.321 -23.097 1.00 88.06 105 GLY A C 1
ATOM 841 O O . GLY A 1 105 ? -3.803 2.676 -24.141 1.00 88.06 105 GLY A O 1
ATOM 842 N N . PHE A 1 106 ? -2.822 3.736 -22.422 1.00 88.75 106 PHE A N 1
ATOM 843 C CA . PHE A 1 106 ? -1.472 3.358 -22.840 1.00 88.75 106 PHE A CA 1
ATOM 844 C C . PHE A 1 106 ? -1.167 1.925 -22.425 1.00 88.75 106 PHE A C 1
ATOM 846 O O . PHE A 1 106 ? -1.429 1.516 -21.291 1.00 88.75 106 PHE A O 1
ATOM 853 N N . LEU A 1 107 ? -0.604 1.165 -23.363 1.00 91.69 107 LEU A N 1
ATOM 854 C CA . LEU A 1 107 ? -0.181 -0.208 -23.142 1.00 91.69 107 LEU A CA 1
ATOM 855 C C . LEU A 1 107 ? 1.285 -0.234 -22.710 1.00 91.69 107 LEU A C 1
ATOM 857 O O . LEU A 1 107 ? 2.173 0.128 -23.479 1.00 91.69 107 LEU A O 1
ATOM 861 N N . HIS A 1 108 ? 1.522 -0.706 -21.494 1.00 88.69 108 HIS A N 1
ATOM 862 C CA . HIS A 1 108 ? 2.844 -0.881 -20.912 1.00 88.69 108 HIS A CA 1
ATOM 863 C C . HIS A 1 108 ? 3.299 -2.329 -21.096 1.00 88.69 108 HIS A C 1
ATOM 865 O O . HIS A 1 108 ? 2.601 -3.263 -20.688 1.00 88.69 108 HIS A O 1
ATOM 871 N N . ASN A 1 109 ? 4.466 -2.497 -21.715 1.00 89.12 109 ASN A N 1
ATOM 872 C CA . ASN A 1 109 ? 5.161 -3.769 -21.896 1.00 89.12 109 ASN A CA 1
ATOM 873 C C . ASN A 1 109 ? 6.625 -3.585 -21.484 1.00 89.12 109 ASN A C 1
ATOM 875 O O . ASN A 1 109 ? 7.232 -2.568 -21.823 1.00 89.12 109 ASN A O 1
ATOM 879 N N . PHE A 1 110 ? 7.187 -4.566 -20.785 1.00 87.62 110 PHE A N 1
ATOM 880 C CA . PHE A 1 110 ? 8.530 -4.489 -20.223 1.00 87.62 110 PHE A CA 1
ATOM 881 C C . PHE A 1 110 ? 9.343 -5.709 -20.642 1.00 87.62 110 PHE A C 1
ATOM 883 O O . PHE A 1 110 ? 8.945 -6.847 -20.408 1.00 87.62 110 PHE A O 1
ATOM 890 N N . THR A 1 111 ? 10.499 -5.460 -21.256 1.00 83.94 111 THR A N 1
ATOM 891 C CA . THR A 1 111 ? 11.485 -6.500 -21.585 1.00 83.94 111 THR A CA 1
ATOM 892 C C . THR A 1 111 ? 12.400 -6.820 -20.411 1.00 83.94 111 THR A C 1
ATOM 894 O O . THR A 1 111 ? 12.909 -7.932 -20.321 1.00 83.94 111 THR A O 1
ATOM 897 N N . ASP A 1 112 ? 12.614 -5.843 -19.530 1.00 84.75 112 ASP A N 1
ATOM 898 C CA . ASP A 1 112 ? 13.453 -5.969 -18.346 1.00 84.75 112 ASP A CA 1
ATOM 899 C C . ASP A 1 112 ? 12.574 -6.061 -17.081 1.00 84.75 112 ASP A C 1
ATOM 901 O O . ASP A 1 112 ? 11.762 -5.154 -16.839 1.00 84.75 112 ASP A O 1
ATOM 905 N N . PRO A 1 113 ? 12.706 -7.133 -16.273 1.00 84.50 113 PRO A N 1
ATOM 906 C CA . PRO A 1 113 ? 11.972 -7.282 -15.019 1.00 84.50 113 PRO A CA 1
ATOM 907 C C . PRO A 1 113 ? 12.212 -6.142 -14.022 1.00 84.50 113 PRO A C 1
ATOM 909 O O . PRO A 1 113 ? 11.325 -5.870 -13.212 1.00 84.50 113 PRO A O 1
ATOM 912 N N . ASP A 1 114 ? 13.349 -5.449 -14.076 1.00 84.12 114 ASP A N 1
ATOM 913 C CA . ASP A 1 114 ? 13.648 -4.368 -13.131 1.00 84.12 114 ASP A CA 1
ATOM 914 C C . ASP A 1 114 ? 12.888 -3.081 -13.489 1.00 84.12 114 ASP A C 1
ATOM 916 O O . ASP A 1 114 ? 12.328 -2.413 -12.613 1.00 84.12 114 ASP A O 1
ATOM 920 N N . HIS A 1 115 ? 12.730 -2.795 -14.786 1.00 85.62 115 HIS A N 1
ATOM 921 C CA . HIS A 1 115 ? 11.828 -1.741 -15.265 1.00 85.62 115 HIS A CA 1
ATOM 922 C C . HIS A 1 115 ? 10.367 -2.059 -14.927 1.00 85.62 115 HIS A C 1
ATOM 924 O O . HIS A 1 115 ? 9.616 -1.174 -14.503 1.00 85.62 115 HIS A O 1
ATOM 930 N N . ALA A 1 116 ? 9.964 -3.327 -15.072 1.00 89.69 116 ALA A N 1
ATOM 931 C CA . ALA A 1 116 ? 8.640 -3.779 -14.662 1.00 89.69 116 ALA A CA 1
ATOM 932 C C . ALA A 1 116 ? 8.426 -3.573 -13.155 1.00 89.69 116 ALA A C 1
ATOM 934 O O . ALA A 1 116 ? 7.401 -3.028 -12.749 1.00 89.69 116 ALA A O 1
ATOM 935 N N . LEU A 1 117 ? 9.396 -3.948 -12.317 1.00 90.62 117 LEU A N 1
ATOM 936 C CA . LEU A 1 117 ? 9.324 -3.773 -10.867 1.00 90.62 117 LEU A CA 1
ATOM 937 C C . LEU A 1 117 ? 9.165 -2.304 -10.481 1.00 90.62 117 LEU A C 1
ATOM 939 O O . LEU A 1 117 ? 8.302 -1.965 -9.672 1.00 90.62 117 LEU A O 1
ATOM 943 N N . LEU A 1 118 ? 9.949 -1.426 -11.096 1.00 89.38 118 LEU A N 1
ATOM 944 C CA . LEU A 1 118 ? 9.881 0.007 -10.855 1.00 89.38 118 LEU A CA 1
ATOM 945 C C . LEU A 1 118 ? 8.520 0.592 -11.245 1.00 89.38 118 LEU A C 1
ATOM 947 O O . LEU A 1 118 ? 7.934 1.372 -10.489 1.00 89.38 118 LEU A O 1
ATOM 951 N N . TYR A 1 119 ? 7.969 0.151 -12.378 1.00 91.19 119 TYR A N 1
ATOM 952 C CA . TYR A 1 119 ? 6.609 0.493 -12.778 1.00 91.19 119 TYR A CA 1
ATOM 953 C C . TYR A 1 119 ? 5.577 0.049 -11.732 1.00 91.19 119 TYR A C 1
ATOM 955 O O . TYR A 1 119 ? 4.727 0.843 -11.323 1.00 91.19 119 TYR A O 1
ATOM 963 N N . LEU A 1 120 ? 5.663 -1.195 -11.255 1.00 93.00 120 LEU A N 1
ATOM 964 C CA . LEU A 1 120 ? 4.769 -1.726 -10.224 1.00 93.00 120 LEU A CA 1
ATOM 965 C C . LEU A 1 120 ? 4.862 -0.930 -8.914 1.00 93.00 120 LEU A C 1
ATOM 967 O O . LEU A 1 120 ? 3.829 -0.548 -8.358 1.00 93.00 120 LEU A O 1
ATOM 971 N N . CYS A 1 121 ? 6.076 -0.622 -8.456 1.00 93.12 121 CYS A N 1
ATOM 972 C CA . CYS A 1 121 ? 6.307 0.215 -7.280 1.00 93.12 121 CYS A CA 1
ATOM 973 C C . CYS A 1 121 ? 5.713 1.618 -7.459 1.00 93.12 121 CYS A C 1
ATOM 975 O O . CYS A 1 121 ? 5.072 2.125 -6.542 1.00 93.12 121 CYS A O 1
ATOM 977 N N . ASN A 1 122 ? 5.826 2.216 -8.650 1.00 91.75 122 ASN A N 1
ATOM 978 C CA . ASN A 1 122 ? 5.195 3.502 -8.954 1.00 91.75 122 ASN A CA 1
ATOM 979 C C . ASN A 1 122 ? 3.664 3.431 -8.877 1.00 91.75 122 ASN A C 1
ATOM 981 O O . ASN A 1 122 ? 3.020 4.300 -8.291 1.00 91.75 122 ASN A O 1
ATOM 985 N N . ARG A 1 123 ? 3.058 2.364 -9.407 1.00 92.94 123 ARG A N 1
ATOM 986 C CA . ARG A 1 123 ? 1.603 2.164 -9.323 1.00 92.94 123 ARG A CA 1
ATOM 987 C C . ARG A 1 123 ? 1.124 1.986 -7.883 1.00 92.94 123 ARG A C 1
ATOM 989 O O . ARG A 1 123 ? 0.089 2.553 -7.533 1.00 92.94 123 ARG A O 1
ATOM 996 N N . LEU A 1 124 ? 1.869 1.250 -7.059 1.00 93.88 124 LEU A N 1
ATOM 997 C CA . LEU A 1 124 ? 1.591 1.127 -5.626 1.00 93.88 124 LEU A CA 1
ATOM 998 C C . LEU A 1 124 ? 1.764 2.459 -4.889 1.00 93.88 124 LEU A C 1
ATOM 1000 O O . LEU A 1 124 ? 0.900 2.826 -4.100 1.00 93.88 124 LEU A O 1
ATOM 1004 N N . SER A 1 125 ? 2.826 3.209 -5.181 1.00 92.50 125 SER A N 1
ATOM 1005 C CA . SER A 1 125 ? 3.094 4.513 -4.566 1.00 92.50 125 SER A CA 1
ATOM 1006 C C . SER A 1 125 ? 1.957 5.506 -4.828 1.00 92.50 125 SER A C 1
ATOM 1008 O O . SER A 1 125 ? 1.439 6.128 -3.896 1.00 92.50 125 SER A O 1
ATOM 1010 N N . ILE A 1 126 ? 1.461 5.574 -6.070 1.00 91.12 126 ILE A N 1
ATOM 1011 C CA . ILE A 1 126 ? 0.277 6.376 -6.419 1.00 91.12 126 ILE A CA 1
ATOM 1012 C C . ILE A 1 126 ? -0.955 5.890 -5.642 1.00 91.12 126 ILE A C 1
ATOM 1014 O O . ILE A 1 126 ? -1.686 6.702 -5.073 1.00 91.12 126 ILE A O 1
ATOM 1018 N N . PHE A 1 127 ? -1.187 4.574 -5.588 1.00 93.19 127 PHE A N 1
ATOM 1019 C CA . PHE A 1 127 ? -2.313 3.993 -4.853 1.00 93.19 127 PHE A CA 1
ATOM 1020 C C . PHE A 1 127 ? -2.292 4.362 -3.365 1.00 93.19 127 PHE A C 1
ATOM 1022 O O . PHE A 1 127 ? -3.313 4.800 -2.832 1.00 93.19 127 PHE A O 1
ATOM 1029 N N . TYR A 1 128 ? -1.148 4.228 -2.698 1.00 92.38 128 TYR A N 1
ATOM 1030 C CA . TYR A 1 128 ? -1.034 4.546 -1.280 1.00 92.38 128 TYR A CA 1
ATOM 1031 C C . TYR A 1 128 ? -1.112 6.048 -1.013 1.00 92.38 128 TYR A C 1
ATOM 1033 O O . TYR A 1 128 ? -1.827 6.463 -0.102 1.00 92.38 128 TYR A O 1
ATOM 1041 N N . THR A 1 129 ? -0.481 6.873 -1.854 1.00 89.06 129 THR A N 1
ATOM 1042 C CA . THR A 1 129 ? -0.564 8.339 -1.752 1.00 89.06 129 THR A CA 1
ATOM 1043 C C . THR A 1 129 ? -2.020 8.799 -1.778 1.00 89.06 129 THR A C 1
ATOM 1045 O O . THR A 1 129 ? -2.440 9.580 -0.925 1.00 89.06 129 THR A O 1
ATOM 1048 N N . LEU A 1 130 ? -2.833 8.237 -2.681 1.00 88.00 130 LEU A N 1
ATOM 1049 C CA . LEU A 1 130 ? -4.263 8.548 -2.794 1.00 88.00 130 LEU A CA 1
ATOM 1050 C C . LEU A 1 130 ? -5.098 8.169 -1.562 1.00 88.00 130 LEU A C 1
ATOM 1052 O O . LEU A 1 130 ? -6.199 8.710 -1.399 1.00 88.00 130 LEU A O 1
ATOM 1056 N N . ARG A 1 131 ? -4.591 7.248 -0.735 1.00 85.25 131 ARG A N 1
ATOM 1057 C CA . ARG A 1 131 ? -5.204 6.757 0.508 1.00 85.25 131 ARG A CA 1
ATOM 1058 C C . ARG A 1 131 ? -4.612 7.384 1.767 1.00 85.25 131 ARG A C 1
ATOM 1060 O O . ARG A 1 131 ? -5.122 7.123 2.853 1.00 85.25 131 ARG A O 1
ATOM 1067 N N . SER A 1 132 ? -3.560 8.184 1.636 1.00 84.62 132 SER A N 1
ATOM 1068 C CA . SER A 1 132 ? -2.929 8.827 2.781 1.00 84.62 132 SER A CA 1
ATOM 1069 C C . SER A 1 132 ? -3.888 9.814 3.459 1.00 84.62 132 SER A C 1
ATOM 1071 O O . SER A 1 132 ? -4.778 10.414 2.835 1.00 84.62 132 SER A O 1
ATOM 1073 N N . SER A 1 133 ? -3.705 9.991 4.765 1.00 80.38 133 SER A N 1
ATOM 1074 C CA . SER A 1 133 ? -4.458 10.968 5.553 1.00 80.38 133 SER A CA 1
ATOM 1075 C C . SER A 1 133 ? -4.221 12.394 5.044 1.00 80.38 133 SER A C 1
ATOM 1077 O O . SER A 1 133 ? -5.166 13.175 4.942 1.00 80.38 133 SER A O 1
ATOM 1079 N N . GLU A 1 134 ? -2.993 12.709 4.632 1.00 80.81 134 GLU A N 1
ATOM 1080 C CA . GLU A 1 134 ? -2.620 14.000 4.054 1.00 80.81 134 GLU A CA 1
ATOM 1081 C C . GLU A 1 134 ? -3.390 14.298 2.761 1.00 80.81 134 GLU A C 1
ATOM 1083 O O . GLU A 1 134 ? -3.975 15.371 2.611 1.00 80.81 134 GLU A O 1
ATOM 1088 N N . GLU A 1 135 ? -3.463 13.333 1.842 1.00 81.44 135 GLU A N 1
ATOM 1089 C CA . GLU A 1 135 ? -4.223 13.494 0.602 1.00 81.44 135 GLU A CA 1
ATOM 1090 C C . GLU A 1 135 ? -5.728 13.605 0.864 1.00 81.44 135 GLU A C 1
ATOM 1092 O O . GLU A 1 135 ? -6.434 14.357 0.191 1.00 81.44 135 GLU A O 1
ATOM 1097 N N . THR A 1 136 ? -6.232 12.913 1.885 1.00 80.88 136 THR A N 1
ATOM 1098 C CA . THR A 1 136 ? -7.624 13.062 2.330 1.00 80.88 136 THR A CA 1
ATOM 1099 C C . THR A 1 136 ? -7.897 14.488 2.814 1.00 80.88 136 THR A C 1
ATOM 1101 O O . THR A 1 136 ? -8.885 15.100 2.403 1.00 80.88 136 THR A O 1
ATOM 1104 N N . VAL A 1 137 ? -7.000 15.057 3.626 1.00 81.81 137 VAL A N 1
ATOM 1105 C CA . VAL A 1 137 ? -7.087 16.455 4.078 1.00 81.81 137 VAL A CA 1
ATOM 1106 C C . VAL A 1 137 ? -7.034 17.413 2.889 1.00 81.81 137 VAL A C 1
ATOM 1108 O O . VAL A 1 137 ? -7.866 18.315 2.793 1.00 81.81 137 VAL A O 1
ATOM 1111 N N . ARG A 1 138 ? -6.117 17.191 1.943 1.00 81.88 138 ARG A N 1
ATOM 1112 C CA . ARG A 1 138 ? -5.984 18.003 0.728 1.00 81.88 138 ARG A CA 1
ATOM 1113 C C . ARG A 1 138 ? -7.269 17.989 -0.107 1.00 81.88 138 ARG A C 1
ATOM 1115 O O . ARG A 1 138 ? -7.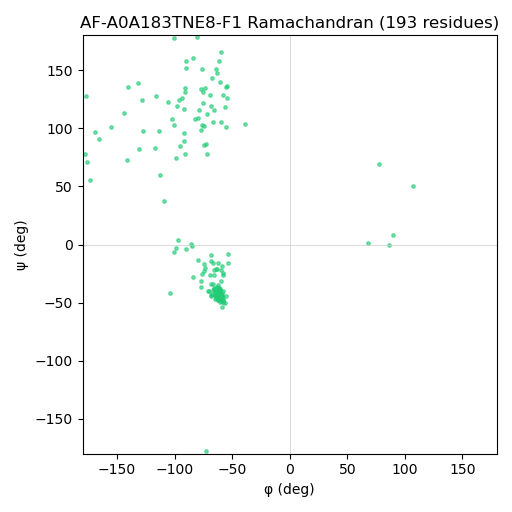737 19.046 -0.523 1.00 81.88 138 ARG A O 1
ATOM 1122 N N . LYS A 1 139 ? -7.893 16.823 -0.305 1.00 82.62 139 LYS A N 1
ATOM 1123 C CA . LYS A 1 139 ? -9.185 16.698 -1.009 1.00 82.62 139 LYS A CA 1
ATOM 1124 C C . LYS A 1 139 ? -10.304 17.476 -0.316 1.00 82.62 139 LYS A C 1
ATOM 1126 O O . LYS A 1 139 ? -11.075 18.146 -0.996 1.00 82.62 139 LYS A O 1
ATOM 1131 N N . LEU A 1 140 ? -10.375 17.430 1.016 1.00 83.00 140 LEU A N 1
ATOM 1132 C CA . LEU A 1 140 ? -11.357 18.200 1.789 1.00 83.00 140 LEU A CA 1
ATOM 1133 C C . LEU A 1 140 ? -11.133 19.713 1.662 1.00 83.00 140 LEU A C 1
ATOM 1135 O O . LEU A 1 140 ? -12.094 20.467 1.520 1.00 83.00 140 LEU A O 1
ATOM 1139 N N . GLN A 1 141 ? -9.875 20.159 1.664 1.00 83.12 141 GLN A N 1
ATOM 1140 C CA . GLN A 1 141 ? -9.531 21.564 1.431 1.00 83.12 141 GLN A CA 1
ATOM 1141 C C . GLN A 1 141 ? -9.951 22.018 0.031 1.00 83.12 141 GLN A C 1
ATOM 1143 O O . GLN A 1 141 ? -10.561 23.076 -0.107 1.00 83.12 141 GLN A O 1
ATOM 1148 N N . TRP A 1 142 ? -9.686 21.210 -0.999 1.00 82.44 142 TRP A N 1
ATOM 1149 C CA . TRP A 1 142 ? -10.129 21.505 -2.361 1.00 82.44 142 TRP A CA 1
ATOM 1150 C C . TRP A 1 142 ? -11.648 21.533 -2.491 1.00 82.44 142 TRP A C 1
ATOM 1152 O O . TRP A 1 142 ? -12.164 22.446 -3.122 1.00 82.44 142 TRP A O 1
ATOM 1162 N N . ALA A 1 143 ? -12.366 20.588 -1.879 1.00 84.38 143 ALA A N 1
ATOM 1163 C CA . ALA A 1 143 ? -13.828 20.600 -1.871 1.00 84.38 143 ALA A CA 1
ATOM 1164 C C . ALA A 1 143 ? -14.366 21.896 -1.245 1.00 84.38 143 ALA A C 1
ATOM 1166 O O . ALA A 1 143 ? -15.170 22.583 -1.862 1.00 84.38 143 ALA A O 1
ATOM 1167 N N . SER A 1 144 ? -13.820 22.298 -0.093 1.00 83.12 144 SER A N 1
ATOM 1168 C CA . SER A 1 144 ? -14.163 23.568 0.561 1.00 83.12 144 SER A CA 1
ATOM 1169 C C . SER A 1 144 ? -13.879 24.790 -0.326 1.00 83.12 144 SER A C 1
ATOM 1171 O O . SER A 1 144 ? -14.698 25.700 -0.412 1.00 83.12 144 SER A O 1
ATOM 1173 N N . LEU A 1 145 ? -12.747 24.804 -1.040 1.00 81.06 145 LEU A N 1
ATOM 1174 C CA . LEU A 1 145 ? -12.401 25.878 -1.980 1.00 81.06 145 LEU A CA 1
ATOM 1175 C C . LEU A 1 145 ? -13.301 25.915 -3.222 1.00 81.06 145 LEU A C 1
ATOM 1177 O O . LEU A 1 145 ? -13.538 26.995 -3.753 1.00 81.06 145 LEU A O 1
ATOM 1181 N N . LEU A 1 146 ? -13.752 24.758 -3.708 1.00 79.38 146 LEU A N 1
ATOM 1182 C CA . LEU A 1 146 ? -14.643 24.648 -4.866 1.00 79.38 146 LEU A CA 1
ATOM 1183 C C . LEU A 1 146 ? -16.095 24.992 -4.511 1.00 79.38 146 LEU A C 1
ATOM 1185 O O . LEU A 1 146 ? -16.807 25.522 -5.362 1.00 79.38 146 LEU A O 1
ATOM 1189 N N . ASP A 1 147 ? -16.509 24.708 -3.275 1.00 77.81 147 ASP A N 1
ATOM 1190 C CA . ASP A 1 147 ? -17.812 25.096 -2.725 1.00 77.81 147 ASP A CA 1
ATOM 1191 C C . ASP A 1 147 ? -17.854 26.585 -2.344 1.00 77.81 147 ASP A C 1
ATOM 1193 O O . ASP A 1 147 ? -18.921 27.204 -2.331 1.00 77.81 147 ASP A O 1
ATOM 1197 N N . ALA A 1 148 ? -16.696 27.184 -2.049 1.00 71.50 148 ALA A N 1
ATOM 1198 C CA . ALA A 1 148 ? -16.575 28.621 -1.871 1.00 71.50 148 ALA A CA 1
ATOM 1199 C C . ALA A 1 148 ? -16.817 29.355 -3.199 1.00 71.50 148 ALA A C 1
ATOM 1201 O O . ALA A 1 148 ? -16.400 28.920 -4.273 1.00 71.50 148 ALA A O 1
ATOM 1202 N N . ASP A 1 149 ? -17.470 30.516 -3.128 1.00 67.50 149 ASP A N 1
ATOM 1203 C CA . ASP A 1 149 ? -17.695 31.356 -4.301 1.00 67.50 149 ASP A CA 1
ATOM 1204 C C . ASP A 1 149 ? -16.342 31.681 -4.964 1.00 67.50 149 ASP A C 1
ATOM 1206 O O . ASP A 1 149 ? -15.469 32.295 -4.346 1.00 67.50 149 ASP A O 1
ATOM 1210 N N . PHE A 1 150 ? -16.148 31.262 -6.222 1.00 60.97 150 PHE A N 1
ATOM 1211 C CA . PHE A 1 150 ? -14.881 31.353 -6.972 1.00 60.97 150 PHE A CA 1
ATOM 1212 C C . PHE A 1 150 ? -14.284 32.774 -7.026 1.00 60.97 150 PHE A C 1
ATOM 1214 O O . PHE A 1 150 ? -13.118 32.954 -7.395 1.00 60.97 150 PHE A O 1
ATOM 1221 N N . GLN A 1 151 ? -15.081 33.796 -6.702 1.00 59.06 151 GLN A N 1
ATOM 1222 C CA . GLN A 1 151 ? -14.656 35.192 -6.573 1.00 59.06 151 GLN A CA 1
ATOM 1223 C C . GLN A 1 151 ? -13.830 35.473 -5.305 1.00 59.06 151 GLN A C 1
ATOM 1225 O O . GLN A 1 151 ? -13.097 36.459 -5.274 1.00 59.06 151 GLN A O 1
ATOM 1230 N N . GLN A 1 152 ? -13.915 34.622 -4.279 1.00 58.09 152 GLN A N 1
ATOM 1231 C CA . GLN A 1 152 ? -13.242 34.791 -2.988 1.00 58.09 152 GLN A CA 1
ATOM 1232 C C . GLN A 1 152 ? -11.923 34.027 -2.862 1.00 58.09 152 GLN A C 1
ATOM 1234 O O . GLN A 1 152 ? -11.316 34.059 -1.799 1.00 58.09 152 GLN A O 1
ATOM 1239 N N . VAL A 1 153 ? -11.452 33.356 -3.915 1.00 58.31 153 VAL A N 1
ATOM 1240 C CA . VAL A 1 153 ? -10.127 32.722 -3.925 1.00 58.31 153 VAL A CA 1
ATOM 1241 C C . VAL A 1 153 ? -9.076 33.791 -4.268 1.00 58.31 153 VAL A C 1
ATOM 1243 O O . VAL A 1 153 ? -9.030 34.204 -5.433 1.00 58.31 153 VAL A O 1
ATOM 1246 N N . PRO A 1 154 ? -8.226 34.264 -3.321 1.00 55.06 154 PRO A N 1
ATOM 1247 C CA . PRO A 1 154 ? -7.002 34.995 -3.609 1.00 55.06 154 PRO A CA 1
ATOM 1248 C C . PRO A 1 154 ? -6.254 34.442 -4.816 1.00 55.06 154 PRO A C 1
ATOM 1250 O O . PRO A 1 154 ? -5.583 33.414 -4.764 1.00 55.06 154 PRO A O 1
ATOM 1253 N N . ARG A 1 155 ? -6.364 35.156 -5.935 1.00 57.88 155 ARG A N 1
ATOM 1254 C CA . ARG A 1 155 ? -5.507 34.926 -7.090 1.00 57.88 155 ARG A CA 1
ATOM 1255 C C . ARG A 1 155 ? -4.181 35.603 -6.769 1.00 57.88 155 ARG A C 1
ATOM 1257 O O . ARG A 1 155 ? -4.188 36.832 -6.646 1.00 57.88 155 ARG A O 1
ATOM 1264 N N . PRO A 1 156 ? -3.058 34.873 -6.641 1.00 56.22 156 PRO A N 1
ATOM 1265 C CA . PRO A 1 156 ? -1.767 35.536 -6.588 1.00 56.22 156 PRO A CA 1
ATOM 1266 C C . PRO A 1 156 ? -1.645 36.425 -7.828 1.00 56.22 156 PRO A C 1
ATOM 1268 O O . PRO A 1 156 ? -2.069 36.055 -8.933 1.00 56.22 156 PRO A O 1
ATOM 1271 N N . SER A 1 157 ? -1.156 37.650 -7.628 1.00 49.72 157 SER A N 1
ATOM 1272 C CA . SER A 1 157 ? -0.962 38.598 -8.716 1.00 49.72 157 SER A CA 1
ATOM 1273 C C . SER A 1 157 ? -0.106 37.920 -9.782 1.00 49.72 157 SER A C 1
ATOM 1275 O O . SER A 1 157 ? 0.947 37.354 -9.499 1.00 49.72 157 SER A O 1
ATOM 1277 N N . ARG A 1 158 ? -0.602 37.905 -11.024 1.00 45.25 158 ARG A N 1
ATOM 1278 C CA . ARG A 1 158 ? 0.126 37.349 -12.165 1.00 45.25 158 ARG A CA 1
ATOM 1279 C C . ARG A 1 158 ? 1.483 38.044 -12.259 1.00 45.25 158 ARG A C 1
ATOM 1281 O O . ARG A 1 158 ? 1.565 39.143 -12.809 1.00 45.25 158 ARG A O 1
ATOM 1288 N N . VAL A 1 159 ? 2.547 37.402 -11.788 1.00 42.12 159 VAL A N 1
ATOM 1289 C CA . VAL A 1 159 ? 3.889 37.735 -12.250 1.00 42.12 159 VAL A CA 1
ATOM 1290 C C . VAL A 1 159 ? 3.911 37.311 -13.712 1.00 42.12 159 VAL A C 1
ATOM 1292 O O . VAL A 1 159 ? 3.862 36.128 -14.043 1.00 42.12 159 VAL A O 1
ATOM 1295 N N . ARG A 1 160 ? 3.862 38.299 -14.608 1.00 38.91 160 ARG A N 1
ATOM 1296 C CA . ARG A 1 160 ? 4.089 38.084 -16.034 1.00 38.91 160 ARG A CA 1
ATOM 1297 C C . ARG A 1 160 ? 5.492 37.505 -16.174 1.00 38.91 160 ARG A C 1
ATOM 1299 O O . ARG A 1 160 ? 6.469 38.237 -16.062 1.00 38.91 160 ARG A O 1
ATOM 1306 N N . VAL A 1 161 ? 5.588 36.209 -16.451 1.00 44.56 161 VAL A N 1
ATOM 1307 C CA . VAL A 1 161 ? 6.793 35.625 -17.040 1.00 44.56 161 VAL A CA 1
ATOM 1308 C C . VAL A 1 161 ? 6.830 36.100 -18.490 1.00 44.56 161 VAL A C 1
ATOM 1310 O O . VAL A 1 161 ? 6.408 35.418 -19.414 1.00 44.56 161 VAL A O 1
ATOM 1313 N N . SER A 1 162 ? 7.245 37.347 -18.673 1.00 41.88 162 SER A N 1
ATOM 1314 C CA . SER A 1 162 ? 7.597 37.917 -19.967 1.00 41.88 162 SER A CA 1
ATOM 1315 C C . SER A 1 162 ? 9.092 38.192 -19.973 1.00 41.88 162 SER A C 1
ATOM 1317 O O . SER A 1 162 ? 9.508 39.335 -20.108 1.00 41.88 162 SER A O 1
ATOM 1319 N N . GLN A 1 163 ? 9.889 37.142 -19.785 1.00 41.34 163 GLN A N 1
ATOM 1320 C CA . GLN A 1 163 ? 11.285 37.106 -20.203 1.00 41.34 163 GLN A CA 1
ATOM 1321 C C . GLN A 1 163 ? 11.597 35.685 -20.679 1.00 41.34 163 GLN A C 1
ATOM 1323 O O . GLN A 1 163 ? 11.559 34.744 -19.893 1.00 41.34 163 GLN A O 1
ATOM 1328 N N . GLY A 1 164 ? 11.869 35.548 -21.981 1.00 40.62 164 GLY A N 1
ATOM 1329 C CA . GLY A 1 164 ? 12.475 34.345 -22.553 1.00 40.62 164 GLY A CA 1
ATOM 1330 C C . GLY A 1 164 ? 11.573 33.434 -23.390 1.00 40.62 164 GLY A C 1
ATOM 1331 O O . GLY A 1 164 ? 11.595 32.228 -23.190 1.00 40.62 164 GLY A O 1
ATOM 1332 N N . MET A 1 165 ? 10.831 33.962 -24.368 1.00 34.75 165 MET A N 1
ATOM 1333 C CA . MET A 1 165 ? 10.494 33.173 -25.563 1.00 34.75 165 MET A CA 1
ATOM 1334 C C . MET A 1 165 ? 11.205 33.815 -26.748 1.00 34.75 165 MET A C 1
ATOM 1336 O O . MET A 1 165 ? 10.770 34.838 -27.273 1.00 34.75 165 MET A O 1
ATOM 1340 N N . ASN A 1 166 ? 12.358 33.239 -27.097 1.00 34.34 166 ASN A N 1
ATOM 1341 C CA . ASN A 1 166 ? 13.080 33.578 -28.312 1.00 34.34 166 ASN A CA 1
ATOM 1342 C C . ASN A 1 166 ? 12.171 33.335 -29.518 1.00 34.34 166 ASN A C 1
ATOM 1344 O O . ASN A 1 166 ? 11.560 32.282 -29.685 1.00 34.34 166 ASN A O 1
ATOM 1348 N N . SER A 1 167 ? 12.089 34.370 -30.336 1.00 42.88 167 SER A N 1
ATOM 1349 C CA . SER A 1 167 ? 11.271 34.510 -31.522 1.00 42.88 167 SER A CA 1
ATOM 1350 C C . SER A 1 167 ? 11.796 33.662 -32.674 1.00 42.88 167 SER A C 1
ATOM 1352 O O . SER A 1 167 ? 12.532 34.199 -33.490 1.00 42.88 167 SER A O 1
ATOM 1354 N N . GLN A 1 168 ? 11.416 32.387 -32.772 1.00 41.41 168 GLN A N 1
ATOM 1355 C CA . GLN A 1 168 ? 11.370 31.649 -34.044 1.00 41.41 168 GLN A CA 1
ATOM 1356 C C . GLN A 1 168 ? 10.365 30.500 -33.922 1.00 41.41 168 GLN A C 1
ATOM 1358 O O . GLN A 1 168 ? 10.690 29.496 -33.306 1.00 41.41 168 GLN A O 1
ATOM 1363 N N . LEU A 1 169 ? 9.154 30.671 -34.466 1.00 35.41 169 LEU A N 1
ATOM 1364 C CA . LEU A 1 169 ? 8.274 29.638 -35.045 1.00 35.41 169 LEU A CA 1
ATOM 1365 C C . LEU A 1 169 ? 7.028 30.353 -35.611 1.00 35.41 169 LEU A C 1
ATOM 1367 O O . LEU A 1 169 ? 6.446 31.215 -34.955 1.00 35.41 169 LEU A O 1
ATOM 1371 N N . GLY A 1 170 ? 6.718 30.077 -36.881 1.00 31.64 170 GLY A N 1
ATOM 1372 C CA . GLY A 1 170 ? 5.759 30.805 -37.722 1.00 31.64 170 GLY A CA 1
ATOM 1373 C C . GLY A 1 170 ? 4.270 30.590 -37.395 1.00 31.64 170 GLY A C 1
ATOM 1374 O O . GLY A 1 170 ? 3.928 29.898 -36.437 1.00 31.64 170 GLY A O 1
ATOM 1375 N N . PRO A 1 171 ? 3.365 31.210 -38.177 1.00 36.75 171 PRO A N 1
ATOM 1376 C CA . PRO A 1 171 ? 1.975 31.424 -37.799 1.00 36.75 171 PRO A CA 1
ATOM 1377 C C . PRO A 1 171 ? 1.070 30.274 -38.260 1.00 36.75 171 PRO A C 1
ATOM 1379 O O . PRO A 1 171 ? 0.331 30.426 -39.222 1.00 36.75 171 PRO A O 1
ATOM 1382 N N . GLU A 1 172 ? 1.073 29.143 -37.559 1.00 33.84 172 GLU A N 1
ATOM 1383 C CA . GLU A 1 172 ? 0.053 28.097 -37.747 1.00 33.84 172 GLU A CA 1
ATOM 1384 C C . GLU A 1 172 ? -0.351 27.473 -36.408 1.00 33.84 172 GLU A C 1
ATOM 1386 O O . GLU A 1 172 ? 0.032 26.357 -36.086 1.00 33.84 172 GLU A O 1
ATOM 1391 N N . ALA A 1 173 ? -1.110 28.222 -35.600 1.00 31.42 173 ALA A N 1
ATOM 1392 C CA . ALA A 1 173 ? -2.000 27.678 -34.562 1.00 31.42 173 ALA A CA 1
ATOM 1393 C C . ALA A 1 173 ? -2.843 28.795 -33.915 1.00 31.42 173 ALA A C 1
ATOM 1395 O O . ALA A 1 173 ? -2.833 28.991 -32.702 1.00 31.42 173 ALA A O 1
ATOM 1396 N N . SER A 1 174 ? -3.593 29.563 -34.711 1.00 34.09 174 SER A N 1
ATOM 1397 C CA . SER A 1 174 ? -4.748 30.304 -34.182 1.00 34.09 174 SER A CA 1
ATOM 1398 C C . SER A 1 174 ? -6.005 29.482 -34.412 1.00 34.09 174 SER A C 1
ATOM 1400 O O . SER A 1 174 ? -6.681 29.664 -35.414 1.00 34.09 174 SER A O 1
ATOM 1402 N N . SER A 1 175 ? -6.290 28.555 -33.495 1.00 31.62 175 SER A N 1
ATOM 1403 C CA . SER A 1 175 ? -7.655 28.109 -33.179 1.00 31.62 175 SER A CA 1
ATOM 1404 C C . SER A 1 175 ? -7.630 27.083 -32.043 1.00 31.62 175 SER A C 1
ATOM 1406 O O . SER A 1 175 ? -7.804 25.891 -32.267 1.00 31.62 175 SER A O 1
ATOM 1408 N N . CYS A 1 176 ? -7.477 27.556 -30.808 1.00 27.47 176 CYS A N 1
ATOM 1409 C CA . CYS A 1 176 ? -8.007 26.856 -29.638 1.00 27.47 176 CYS A CA 1
ATOM 1410 C C . CYS A 1 176 ? -8.766 27.884 -28.798 1.00 27.47 176 CYS A C 1
ATOM 1412 O O . CYS A 1 176 ? -8.244 28.493 -27.865 1.00 27.47 176 CYS A O 1
ATOM 1414 N N . VAL A 1 177 ? -10.009 28.127 -29.210 1.00 33.66 177 VAL A N 1
ATOM 1415 C CA . VAL A 1 177 ? -11.020 28.822 -28.418 1.00 33.66 177 VAL A CA 1
ATOM 1416 C C . VAL A 1 177 ? -11.41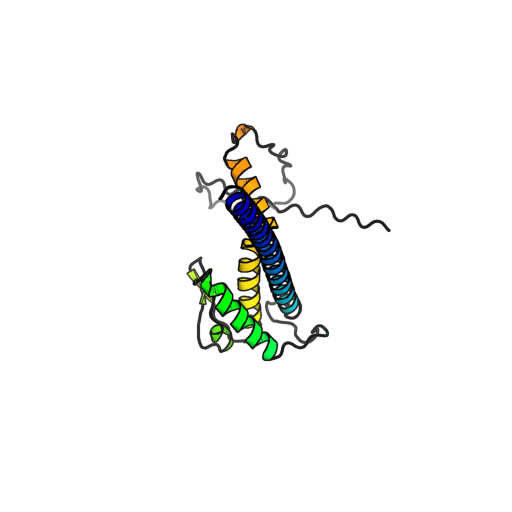7 27.906 -27.259 1.00 33.66 177 VAL A C 1
ATOM 1418 O O . VAL A 1 177 ? -11.790 26.761 -27.477 1.00 33.66 177 VAL A O 1
ATOM 1421 N N . GLY A 1 178 ? -11.374 28.436 -26.035 1.00 36.56 178 GLY A N 1
ATOM 1422 C CA . GLY A 1 178 ? -12.207 27.951 -24.931 1.00 36.56 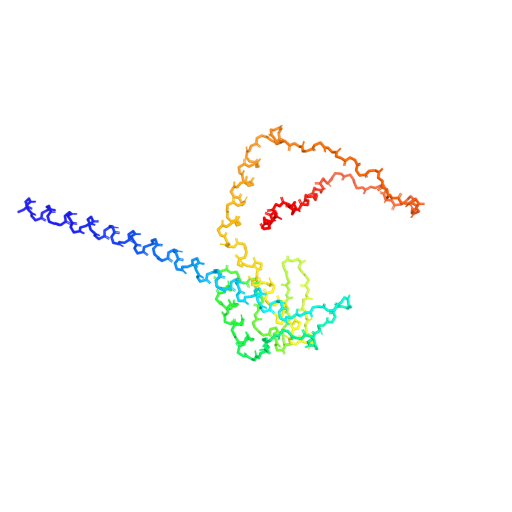178 GLY A CA 1
ATOM 1423 C C . GLY A 1 178 ? -11.762 26.659 -24.244 1.00 36.56 178 GLY A C 1
ATOM 1424 O O . GLY A 1 178 ? -12.466 25.661 -24.285 1.00 36.56 178 GLY A O 1
ATOM 1425 N N . GLY A 1 179 ? -10.652 26.701 -23.510 1.00 29.12 179 GLY A N 1
ATOM 1426 C CA . GLY A 1 179 ? -10.301 25.642 -22.562 1.00 29.12 179 GLY A CA 1
ATOM 1427 C C . GLY A 1 179 ? -9.200 26.116 -21.630 1.00 29.12 179 GLY A C 1
ATOM 1428 O O . GLY A 1 179 ? -8.021 26.035 -21.955 1.00 29.12 179 GLY A O 1
ATOM 1429 N N . LYS A 1 180 ? -9.574 26.699 -20.491 1.00 30.09 180 LYS A N 1
ATOM 1430 C CA . LYS A 1 180 ? -8.628 27.259 -19.523 1.00 30.09 180 LYS A CA 1
ATOM 1431 C C . LYS A 1 180 ? -7.950 26.116 -18.761 1.00 30.09 180 LYS A C 1
ATOM 1433 O O . LYS A 1 180 ? -8.401 25.738 -17.688 1.00 30.09 180 LYS A O 1
ATOM 1438 N N . VAL A 1 181 ? -6.876 25.567 -19.323 1.00 30.38 181 VAL A N 1
ATOM 1439 C CA . VAL A 1 181 ? -5.963 24.679 -18.595 1.00 30.38 181 VAL A CA 1
ATOM 1440 C C . VAL A 1 181 ? -5.184 25.546 -17.611 1.00 30.38 181 VAL A C 1
ATOM 1442 O O . VAL A 1 181 ? -4.418 26.423 -18.011 1.00 30.38 181 VAL A O 1
ATOM 1445 N N . ILE A 1 182 ? -5.431 25.360 -16.316 1.00 33.00 182 ILE A N 1
ATOM 1446 C CA . ILE A 1 182 ? -4.640 25.985 -15.258 1.00 33.00 182 ILE A CA 1
ATOM 1447 C C . ILE A 1 182 ? -3.668 24.923 -14.746 1.00 33.00 182 ILE A C 1
ATOM 1449 O O . ILE A 1 182 ? -4.053 24.045 -13.982 1.00 33.00 182 ILE A O 1
ATOM 1453 N N . CYS A 1 183 ? -2.405 25.022 -15.155 1.00 30.38 183 CYS A N 1
ATOM 1454 C CA . CYS A 1 183 ? -1.309 24.352 -14.465 1.00 30.38 183 CYS A CA 1
ATOM 1455 C C . CYS A 1 183 ? -0.949 25.200 -13.236 1.00 30.38 183 CYS A C 1
ATOM 1457 O O . CYS A 1 183 ? -0.415 26.298 -13.395 1.00 30.38 183 CYS A O 1
ATOM 1459 N N . MET A 1 184 ? -1.254 24.727 -12.025 1.00 31.75 184 MET A N 1
ATOM 1460 C CA . MET A 1 184 ? -0.668 25.281 -10.800 1.00 31.75 184 MET A CA 1
ATOM 1461 C C . MET A 1 184 ? 0.504 24.393 -10.387 1.00 31.75 184 MET A C 1
ATOM 1463 O O . MET A 1 184 ? 0.339 23.192 -10.190 1.00 31.75 184 MET A O 1
ATOM 1467 N N . ARG A 1 185 ? 1.697 24.995 -10.336 1.00 33.41 185 ARG A N 1
ATOM 1468 C CA . ARG A 1 185 ? 2.909 24.394 -9.770 1.00 33.41 185 ARG A CA 1
ATOM 1469 C C . ARG A 1 185 ? 2.659 24.079 -8.294 1.00 33.41 185 ARG A C 1
ATOM 1471 O O . ARG A 1 185 ? 2.043 24.885 -7.604 1.00 33.41 185 ARG A O 1
ATOM 1478 N N . ALA A 1 186 ? 3.149 22.933 -7.833 1.00 29.92 186 ALA A N 1
ATOM 1479 C CA . ALA A 1 186 ? 3.355 22.700 -6.412 1.00 29.92 186 ALA A CA 1
ATOM 1480 C C . ALA A 1 186 ? 4.504 23.612 -5.957 1.00 29.92 186 ALA A C 1
ATOM 1482 O O . ALA A 1 186 ? 5.600 23.532 -6.514 1.00 29.92 186 ALA A O 1
ATOM 1483 N N . ASP A 1 187 ? 4.231 24.513 -5.017 1.00 31.61 187 ASP A N 1
ATOM 1484 C CA . ASP A 1 187 ? 5.261 25.319 -4.365 1.00 31.61 187 ASP A CA 1
ATOM 1485 C C . ASP A 1 187 ? 6.021 24.422 -3.376 1.00 31.61 187 ASP A C 1
ATOM 1487 O O . ASP A 1 187 ? 5.534 24.108 -2.288 1.00 31.61 187 ASP A O 1
ATOM 1491 N N . GLU A 1 188 ? 7.216 23.983 -3.770 1.00 39.38 188 GLU A N 1
ATOM 1492 C CA . GLU A 1 188 ? 8.263 23.597 -2.828 1.00 39.38 188 GLU A CA 1
ATOM 1493 C C . GLU A 1 188 ? 8.866 24.881 -2.266 1.00 39.38 188 GLU A C 1
ATOM 1495 O O . GLU A 1 188 ? 9.633 25.534 -2.958 1.00 39.38 188 GLU A O 1
ATOM 1500 N N . ASP A 1 189 ? 8.506 25.264 -1.041 1.00 35.31 189 ASP A N 1
ATOM 1501 C CA . ASP A 1 189 ? 9.330 26.153 -0.215 1.00 35.31 189 ASP A CA 1
ATOM 1502 C C . ASP A 1 189 ? 8.799 26.188 1.225 1.00 35.31 189 ASP A C 1
ATOM 1504 O O . ASP A 1 189 ? 7.868 26.924 1.547 1.00 35.31 189 ASP A O 1
ATOM 1508 N N . ASN A 1 190 ? 9.397 25.377 2.107 1.00 32.94 190 ASN A N 1
ATOM 1509 C CA . ASN A 1 190 ? 9.727 25.746 3.494 1.00 32.94 190 ASN A CA 1
ATOM 1510 C C . ASN A 1 190 ? 10.487 24.606 4.196 1.00 32.94 190 ASN A C 1
ATOM 1512 O O . ASN A 1 190 ? 9.993 23.970 5.125 1.00 32.94 190 ASN A O 1
ATOM 1516 N N . LEU A 1 191 ? 11.738 24.386 3.786 1.00 29.11 191 LEU A N 1
ATOM 1517 C CA . LEU A 1 191 ? 12.722 23.670 4.596 1.00 29.11 191 LEU A CA 1
ATOM 1518 C C . LEU A 1 191 ? 13.879 24.626 4.917 1.00 29.11 191 LEU A C 1
ATOM 1520 O O . LEU A 1 191 ? 14.900 24.662 4.237 1.00 29.11 191 LEU A O 1
ATOM 1524 N N . LYS A 1 192 ? 13.715 25.449 5.960 1.00 31.53 192 LYS A N 1
ATOM 1525 C CA . LYS A 1 192 ? 14.846 26.154 6.579 1.00 31.53 192 LYS A CA 1
ATOM 1526 C C . LYS A 1 192 ? 15.383 25.307 7.724 1.00 31.53 192 LYS A C 1
ATOM 1528 O O . LYS A 1 192 ? 14.875 25.344 8.839 1.00 31.53 192 LYS A O 1
ATOM 1533 N N . ILE A 1 193 ? 16.425 24.551 7.398 1.00 31.48 193 ILE A N 1
ATOM 1534 C CA . ILE A 1 193 ? 17.323 23.874 8.331 1.00 31.48 193 ILE A CA 1
ATOM 1535 C C . ILE A 1 193 ? 18.082 24.959 9.112 1.00 31.48 193 ILE A C 1
ATOM 1537 O O . ILE A 1 193 ? 18.814 25.761 8.526 1.00 31.48 193 ILE A O 1
ATOM 1541 N N . GLY A 1 194 ? 17.865 25.016 10.426 1.00 36.75 194 GLY A N 1
ATOM 1542 C CA . GLY A 1 194 ? 18.704 25.771 11.355 1.00 36.75 194 GLY A CA 1
ATOM 1543 C C . GLY A 1 194 ? 20.015 25.023 11.584 1.00 36.75 194 GLY A C 1
ATOM 1544 O O . GLY A 1 194 ? 19.994 23.812 11.789 1.00 36.75 19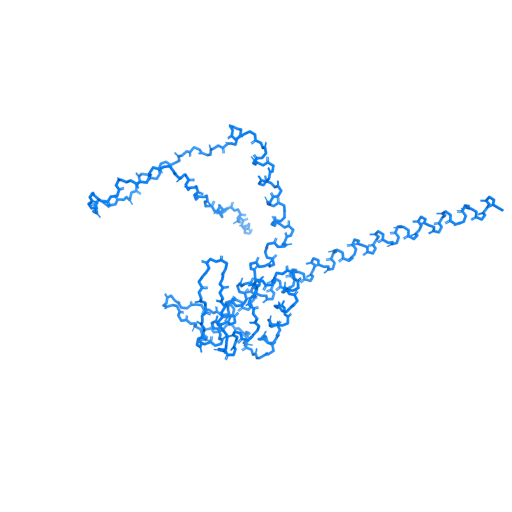4 GLY A O 1
ATOM 1545 N N . ARG A 1 195 ? 21.128 25.752 11.468 1.00 35.06 195 ARG A N 1
ATOM 1546 C CA . ARG A 1 195 ? 22.497 25.284 11.723 1.00 35.06 195 ARG A CA 1
ATOM 1547 C C . ARG A 1 195 ? 22.740 24.974 13.193 1.00 35.06 195 ARG A C 1
ATOM 1549 O O . ARG A 1 195 ? 22.149 25.689 14.032 1.00 35.06 195 ARG A O 1
#

Solvent-accessible surface area (backbone atoms only — not comparable to full-atom values): 12281 Å² total; per-residue (Å²): 108,72,69,56,54,53,49,52,50,52,50,52,51,52,50,51,52,50,51,54,51,52,52,54,52,49,55,52,51,54,48,52,52,50,53,50,53,44,52,51,33,53,50,55,45,67,50,59,36,75,40,98,87,74,48,72,43,68,91,74,49,56,98,66,81,89,47,70,68,56,56,53,49,51,32,52,52,38,58,59,49,34,78,79,41,75,79,57,67,64,58,55,36,49,71,54,79,41,71,42,62,49,98,86,68,53,76,47,76,43,96,46,48,67,62,29,46,46,51,51,33,49,54,49,45,54,55,48,50,70,67,32,70,68,45,49,51,50,51,53,53,48,50,53,56,68,74,36,66,78,87,73,59,87,70,75,78,81,76,77,87,80,78,85,79,81,92,79,81,82,99,81,80,93,80,82,82,87,76,91,81,78,87,76,78,83,84,87,83,86,85,83,81,81,132

pLDDT: mean 74.91, std 22.89, range [27.47, 97.44]

Foldseek 3Di:
DVVVVVVVVVVVVVVVVVVVVVVVVVVVVVQVVLVVLLVLLVVLLVQFDADPVRDTDNVPGPPDDDDPVSLVVLQVLQVVLCVVPVLQDHSCLLVQPDWHQHPVGDIDGDPHSSVSSSVSSVSSNVSSVCVHPVVVVVVVVVVVCVVPDVVPDDDPPDPPPPDDDPDDDDDDDPDDPDDDDDDDDDDPDDDDDDD

Secondary structure (DSSP, 8-state):
-HHHHHHHHHHHHHHHHHHHHHHHHHHHHHHHHHHHHHHHHHHHHHHSPBPTTS-B-GGG--S----HHHHHHHHHHHHHHHTT-TTSPPGGGGGTS--EE-TTSPEE--SSHHHHHHHHHHHHHHHHHHHSHHHHHHHHHHHHHHHS-GGGS---------S---S---S------S-----PPP---------

Radius of gyration: 25.49 Å; Cα contacts (8 Å, |Δi|>4): 113; chains: 1; bounding box: 61×51×79 Å

Mean predicted aligned error: 14.74 Å

Sequence (195 aa):
LKAELLRLQAILNMESENVQRLQREKAKLEQEILDVEMGYTSLLQTCCTYKLDGSIDLDQSPELEINEKHKNRVCQLLEVARNYDPRLPTGNVLSGNQNHMDTFGFLHNFTDPDHALLYLCNRLSIFYTLRSSEETVRKLQWASLLDADFQQVPRPSRVRVSQGMNSQLGPEASSCVGGKVICMRADEDNLKIGR